Protein AF-A0A2M9A9C5-F1 (afdb_monomer_lite)

Radius of gyration: 22.67 Å; chains: 1; bounding box: 75×37×54 Å

Foldseek 3Di:
DVVVVVVVVVVVVVVVVVVVVVVVCCVVVVPPDDQDPPNPPPPPPPPDDDDDPQDALVPQALPDDDDQVRLLVVLVVQAAEDPQEDQPADSVLSSLVVSLSVLCCSLPNVNHGWYWDYFQDPDPPDDPPDLSVVRFKIWTDDQPPDPVSVVVSQVSSVVRPDPQWDWDFPPPNDRSTTIMIGGHD

Secondary structure (DSSP, 8-state):
-HHHHHHHHHHHHHHHHHHHHHHHHHHHHS------TT---------------PPPGGG--S-----HHHHHHHHHHH-EE-TT-B----HHHHHHHHHHHHHHHHHH-TT--PEEEESB--TTSS-TT-GGGGT-EEEEE-TTS-HHHHHHHHHHHHHHS-TTEEEEEESTTSTT-EEEEEE--

InterPro domains:
  IPR009045 Peptidase M74/Hedgehog-like, zinc-binding domain superfamily [SSF55166] (86-184)

Organism: NCBI:txid1896222

Structure (mmCIF, N/CA/C/O backbone):
data_AF-A0A2M9A9C5-F1
#
_entry.id   AF-A0A2M9A9C5-F1
#
loop_
_atom_site.group_PDB
_atom_site.id
_atom_site.type_symbol
_atom_site.label_atom_id
_atom_site.label_alt_id
_atom_site.label_comp_id
_atom_site.label_asym_id
_atom_site.label_entity_id
_atom_site.label_seq_id
_atom_site.pdbx_PDB_ins_code
_atom_site.Cartn_x
_atom_site.Cartn_y
_atom_site.Cartn_z
_atom_site.occupancy
_atom_site.B_iso_or_equiv
_atom_site.auth_seq_id
_atom_site.auth_comp_id
_atom_site.auth_asym_id
_atom_site.auth_atom_id
_atom_site.pdbx_PDB_model_num
ATOM 1 N N . MET A 1 1 ? 55.881 -22.335 -30.062 1.00 58.12 1 MET A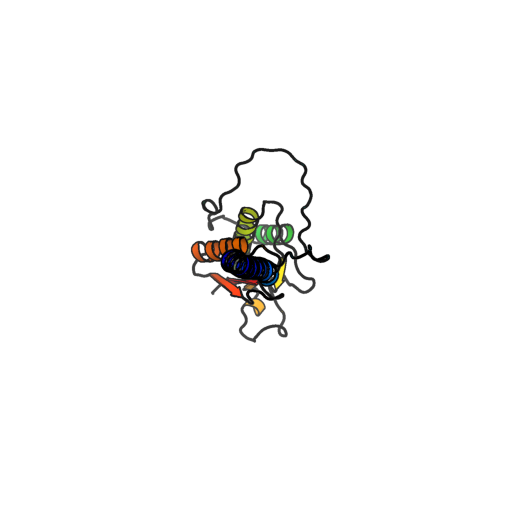 N 1
ATOM 2 C CA . MET A 1 1 ? 55.310 -21.389 -29.071 1.00 58.12 1 MET A CA 1
ATOM 3 C C . MET A 1 1 ? 54.094 -20.592 -29.576 1.00 58.12 1 MET A C 1
ATOM 5 O O . MET A 1 1 ? 53.364 -20.077 -28.743 1.00 58.12 1 MET A O 1
ATOM 9 N N . GLY A 1 2 ? 53.804 -20.520 -30.888 1.00 61.53 2 GLY A N 1
ATOM 10 C CA . GLY A 1 2 ? 52.675 -19.727 -31.419 1.00 61.53 2 GLY A CA 1
ATOM 11 C C . GLY A 1 2 ? 51.260 -20.229 -31.075 1.00 61.53 2 GLY A C 1
ATOM 12 O O . GLY A 1 2 ? 50.384 -19.412 -30.801 1.00 61.53 2 GLY A O 1
ATOM 13 N N . CYS A 1 3 ? 51.026 -21.549 -31.008 1.00 62.84 3 CYS A N 1
ATOM 14 C CA . CYS A 1 3 ? 49.694 -22.089 -30.678 1.00 62.84 3 CYS A CA 1
ATOM 15 C C . CYS A 1 3 ? 49.243 -21.768 -29.247 1.00 62.84 3 CYS A C 1
ATOM 17 O O . CYS A 1 3 ? 48.074 -21.464 -29.037 1.00 62.84 3 CYS A O 1
ATOM 19 N N . LEU A 1 4 ? 50.162 -21.780 -28.275 1.00 71.62 4 LEU A N 1
ATOM 20 C CA . LEU A 1 4 ? 49.831 -21.497 -26.874 1.00 71.62 4 LEU A CA 1
ATOM 21 C C . LEU A 1 4 ? 49.388 -20.035 -26.691 1.00 71.62 4 LEU A C 1
ATOM 23 O O . LEU A 1 4 ? 48.427 -19.754 -25.981 1.00 71.62 4 LEU A O 1
ATOM 27 N N . VAL A 1 5 ? 50.050 -19.112 -27.398 1.00 74.38 5 VAL A N 1
ATOM 28 C CA . VAL A 1 5 ? 49.739 -17.675 -27.367 1.00 74.38 5 VAL A CA 1
ATOM 29 C C . VAL A 1 5 ? 48.382 -17.388 -28.013 1.00 74.38 5 VAL A C 1
ATOM 31 O O . VAL A 1 5 ? 47.611 -16.587 -27.487 1.00 74.38 5 VAL A O 1
ATOM 34 N N . ASN A 1 6 ? 48.048 -18.064 -29.117 1.00 77.06 6 ASN A N 1
ATOM 35 C CA . ASN A 1 6 ? 46.727 -17.926 -29.736 1.00 77.06 6 ASN A CA 1
ATOM 36 C C . ASN A 1 6 ? 45.614 -18.514 -28.866 1.00 77.06 6 ASN A C 1
ATOM 38 O O . ASN A 1 6 ? 44.551 -17.908 -28.750 1.00 77.06 6 ASN A O 1
ATOM 42 N N . MET A 1 7 ? 45.864 -19.643 -28.204 1.00 80.44 7 MET A N 1
ATOM 43 C CA . MET A 1 7 ? 44.886 -20.246 -27.302 1.00 80.44 7 MET A CA 1
ATOM 44 C C . MET A 1 7 ? 44.604 -19.341 -26.092 1.00 80.44 7 MET A C 1
ATOM 46 O O . MET A 1 7 ? 43.449 -19.157 -25.715 1.00 80.44 7 MET A O 1
ATOM 50 N N . PHE A 1 8 ? 45.635 -18.689 -25.543 1.00 84.88 8 PHE A N 1
ATOM 51 C CA . PHE A 1 8 ? 45.482 -17.742 -24.434 1.00 84.88 8 PHE A CA 1
ATOM 52 C C . PHE A 1 8 ? 44.641 -16.515 -24.821 1.00 84.88 8 PHE A C 1
ATOM 54 O O . PHE A 1 8 ? 43.789 -16.077 -24.050 1.00 84.88 8 PHE A O 1
ATOM 61 N N . LYS A 1 9 ? 44.821 -15.993 -26.042 1.00 82.75 9 LYS A N 1
ATOM 62 C CA . LYS A 1 9 ? 44.015 -14.876 -26.567 1.00 82.75 9 LYS A CA 1
ATOM 63 C C . LYS A 1 9 ? 42.536 -15.238 -26.707 1.00 82.75 9 LYS A C 1
ATOM 65 O O . LYS A 1 9 ? 41.683 -14.418 -26.382 1.00 82.75 9 LYS A O 1
ATOM 70 N N . ILE A 1 10 ? 42.234 -16.460 -27.151 1.00 86.12 10 ILE A N 1
ATOM 71 C CA . ILE A 1 10 ? 40.853 -16.942 -27.298 1.00 86.12 10 ILE A CA 1
ATOM 72 C C . ILE A 1 10 ? 40.179 -17.064 -25.926 1.00 86.12 10 ILE A C 1
ATOM 74 O O . ILE A 1 10 ? 39.074 -16.558 -25.738 1.00 86.12 10 ILE A O 1
ATOM 78 N N . VAL A 1 11 ? 40.859 -17.671 -24.9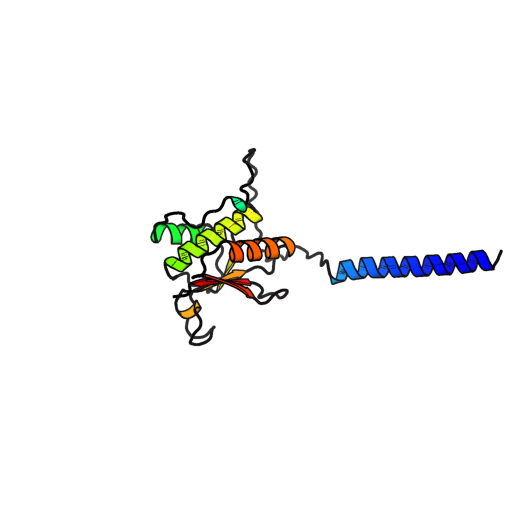48 1.00 87.69 11 VAL A N 1
ATOM 79 C CA . VAL A 1 11 ? 40.325 -17.832 -23.584 1.00 87.69 11 VAL A CA 1
ATOM 80 C C . VAL A 1 11 ? 40.097 -16.474 -22.914 1.00 87.69 11 VAL A C 1
ATOM 82 O O . VAL A 1 11 ? 39.041 -16.253 -22.322 1.00 87.69 11 VAL A O 1
ATOM 85 N N . LEU A 1 12 ? 41.038 -15.536 -23.063 1.00 89.00 12 LEU A N 1
ATOM 86 C CA . LEU A 1 12 ? 40.893 -14.179 -22.535 1.00 89.00 12 LEU A CA 1
ATOM 87 C C . LEU A 1 12 ? 39.708 -13.439 -23.178 1.00 89.00 12 LEU A C 1
ATOM 89 O O . LEU A 1 12 ? 38.955 -12.767 -22.478 1.00 89.00 12 LEU A O 1
ATOM 93 N N . GLY A 1 13 ? 39.502 -13.602 -24.489 1.00 90.38 13 GLY A N 1
ATOM 94 C CA . GLY A 1 13 ? 38.361 -13.019 -25.198 1.00 90.38 13 GLY A CA 1
ATOM 95 C C . GLY A 1 13 ? 37.015 -13.532 -24.682 1.00 90.38 13 GLY A C 1
ATOM 96 O O . GLY A 1 13 ? 36.122 -12.735 -24.401 1.00 90.38 13 GLY A O 1
ATOM 97 N N . ILE A 1 14 ? 36.883 -14.847 -24.480 1.00 91.31 14 ILE A N 1
ATOM 98 C CA . ILE A 1 14 ? 35.662 -15.454 -23.921 1.00 91.31 14 ILE A CA 1
ATOM 99 C C . ILE A 1 14 ? 35.408 -14.951 -22.494 1.00 91.31 14 ILE A C 1
ATOM 101 O O . ILE A 1 14 ? 34.275 -14.623 -22.145 1.00 91.31 14 ILE A O 1
ATOM 105 N N . PHE A 1 15 ? 36.457 -14.839 -21.677 1.00 93.12 15 PHE A N 1
ATOM 106 C CA . PHE A 1 15 ? 36.341 -14.341 -20.308 1.00 93.12 15 PHE A CA 1
ATOM 107 C C . PHE A 1 15 ? 35.860 -12.882 -20.253 1.00 93.12 15 PHE A C 1
ATOM 109 O O . PHE A 1 15 ? 34.973 -12.554 -19.466 1.00 93.12 15 PHE A O 1
ATOM 116 N N . LEU A 1 16 ? 36.371 -12.016 -21.134 1.00 90.69 16 LEU A N 1
ATOM 117 C CA . LEU A 1 16 ? 35.913 -10.626 -21.239 1.00 90.69 16 LEU A CA 1
ATOM 118 C C . LEU A 1 16 ? 34.450 -10.526 -21.689 1.00 90.69 16 LEU A C 1
ATOM 120 O O . LEU A 1 16 ? 33.707 -9.702 -21.157 1.00 90.69 16 LEU A O 1
ATOM 124 N N . ILE A 1 17 ? 34.014 -11.388 -22.614 1.00 90.12 17 ILE A N 1
ATOM 125 C CA . ILE A 1 17 ? 32.607 -11.464 -23.034 1.00 90.12 17 ILE A CA 1
ATOM 126 C C . ILE A 1 17 ? 31.717 -11.891 -21.860 1.00 90.12 17 ILE A C 1
ATOM 128 O O . ILE A 1 17 ? 30.668 -11.290 -21.645 1.00 90.12 17 ILE A O 1
ATOM 132 N N . LEU A 1 18 ? 32.138 -12.875 -21.058 1.00 90.12 18 LEU A N 1
ATOM 133 C CA . LEU A 1 18 ? 31.390 -13.293 -19.868 1.00 90.12 18 LEU A CA 1
ATOM 134 C C . LEU A 1 18 ? 31.286 -12.171 -18.828 1.00 90.12 18 LEU A C 1
ATOM 136 O O . LEU A 1 18 ? 30.202 -11.952 -18.292 1.00 90.12 18 LEU A O 1
ATOM 140 N N . ILE A 1 19 ? 32.362 -11.415 -18.581 1.00 88.19 19 ILE A N 1
ATOM 141 C CA . ILE A 1 19 ? 32.315 -10.240 -17.694 1.00 88.19 19 ILE A CA 1
ATOM 142 C C . ILE A 1 19 ? 31.337 -9.198 -18.240 1.00 88.19 19 ILE A C 1
ATOM 144 O O . ILE A 1 19 ? 30.494 -8.712 -17.492 1.00 88.19 19 ILE A O 1
ATOM 148 N N . MET A 1 20 ? 31.408 -8.880 -19.535 1.00 86.44 20 MET A N 1
ATOM 149 C CA . MET A 1 20 ? 30.490 -7.936 -20.182 1.00 86.44 20 MET A CA 1
ATOM 150 C C . MET A 1 20 ? 29.032 -8.393 -20.084 1.00 86.44 20 MET A C 1
ATOM 152 O O . MET A 1 20 ? 28.156 -7.568 -19.846 1.00 86.44 20 MET A O 1
ATOM 156 N N . LEU A 1 21 ? 28.761 -9.696 -20.196 1.00 86.31 21 LEU A N 1
ATOM 157 C CA . LEU A 1 21 ? 27.421 -10.254 -20.008 1.00 86.31 21 LEU A CA 1
ATOM 158 C C . LEU A 1 21 ? 26.955 -10.166 -18.554 1.00 86.31 21 LEU A C 1
ATOM 160 O O . LEU A 1 21 ? 25.804 -9.817 -18.325 1.00 86.31 21 LEU A O 1
ATOM 164 N N . VAL A 1 22 ? 27.818 -10.432 -17.570 1.00 84.38 22 VAL A N 1
ATOM 165 C CA . VAL A 1 22 ? 27.466 -10.314 -16.143 1.00 84.38 22 VAL A CA 1
ATOM 166 C C . VAL A 1 22 ? 27.236 -8.854 -15.752 1.00 84.38 22 VAL A C 1
ATOM 168 O O . VAL A 1 22 ? 26.248 -8.549 -15.087 1.00 84.38 22 VAL A O 1
ATOM 171 N N . VAL A 1 23 ? 28.111 -7.944 -16.187 1.00 80.62 23 VAL A N 1
ATOM 172 C CA . VAL A 1 23 ? 27.977 -6.500 -15.946 1.00 80.62 23 VAL A CA 1
ATOM 173 C C . VAL A 1 23 ? 26.762 -5.949 -16.685 1.00 80.62 23 VAL A C 1
ATOM 175 O O . VAL A 1 23 ? 25.971 -5.236 -16.085 1.00 80.62 23 VAL A O 1
ATOM 178 N N . GLY A 1 24 ? 26.557 -6.320 -17.949 1.00 74.06 24 GLY A N 1
ATOM 179 C CA . GLY A 1 24 ? 25.375 -5.943 -18.722 1.00 74.06 24 GLY A CA 1
ATOM 180 C C . GLY A 1 24 ? 24.086 -6.483 -18.105 1.00 74.06 24 GLY A C 1
ATOM 181 O O . GLY A 1 24 ? 23.122 -5.741 -17.963 1.00 74.06 24 GLY A O 1
ATOM 182 N N . TYR A 1 25 ? 24.083 -7.738 -17.646 1.00 77.31 25 TYR A N 1
ATOM 183 C CA . TYR A 1 25 ? 22.965 -8.321 -16.906 1.00 77.31 25 TYR A CA 1
ATOM 184 C C . TYR A 1 25 ? 22.694 -7.542 -15.617 1.00 77.31 25 TYR A C 1
ATOM 186 O O . TYR A 1 25 ? 21.549 -7.210 -15.334 1.00 77.31 25 TYR A O 1
ATOM 194 N N . LYS A 1 26 ? 23.733 -7.183 -14.857 1.00 67.94 26 LYS A N 1
ATOM 195 C CA . LYS A 1 26 ? 23.580 -6.323 -13.682 1.00 67.94 26 LYS A CA 1
ATOM 196 C C . LYS A 1 26 ? 23.045 -4.939 -14.053 1.00 67.94 26 LYS A C 1
ATOM 198 O O . LYS A 1 26 ? 22.095 -4.503 -13.441 1.00 67.94 26 LYS A O 1
ATOM 203 N N . LEU A 1 27 ? 23.535 -4.277 -15.092 1.00 67.12 27 LEU A N 1
ATOM 204 C CA . LEU A 1 27 ? 23.033 -2.949 -15.469 1.00 67.12 27 LEU A CA 1
ATOM 205 C C . LEU A 1 27 ? 21.594 -2.968 -16.017 1.00 67.12 27 LEU A C 1
ATOM 207 O O . LEU A 1 27 ? 20.859 -2.004 -15.825 1.00 67.12 27 LEU A O 1
ATOM 211 N N . VAL A 1 28 ? 21.185 -4.049 -16.688 1.00 65.62 28 VAL A N 1
ATOM 212 C CA . VAL A 1 28 ? 19.834 -4.194 -17.260 1.00 65.62 28 VAL A CA 1
ATOM 213 C C . VAL A 1 28 ? 18.819 -4.690 -16.224 1.00 65.62 28 VAL A C 1
ATOM 215 O O . VAL A 1 28 ? 17.670 -4.255 -16.245 1.00 65.62 28 VAL A O 1
ATOM 218 N N . PHE A 1 29 ? 19.217 -5.589 -15.318 1.00 59.44 29 PHE A N 1
ATOM 219 C CA . PHE A 1 29 ? 18.309 -6.255 -14.370 1.00 59.44 29 PHE A CA 1
ATOM 220 C C . PHE A 1 29 ? 18.504 -5.847 -12.902 1.00 59.44 29 PHE A C 1
ATOM 222 O O . PHE A 1 29 ? 17.676 -6.197 -12.063 1.00 59.44 29 PHE A O 1
ATOM 229 N N . ASP A 1 30 ? 19.563 -5.108 -12.584 1.00 50.88 30 ASP A N 1
ATOM 230 C CA . ASP A 1 30 ? 19.849 -4.511 -11.275 1.00 50.88 30 ASP A CA 1
ATOM 231 C C . ASP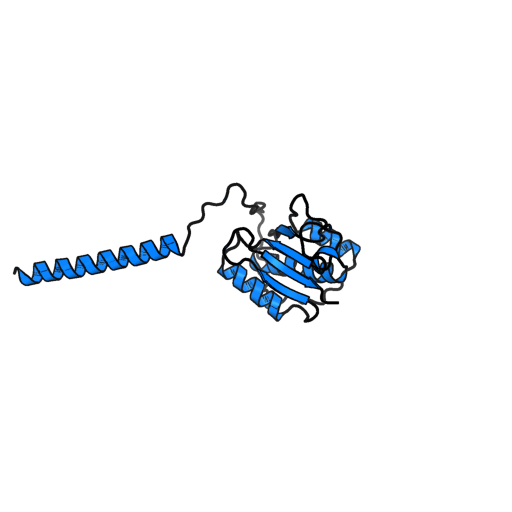 A 1 30 ? 20.017 -2.994 -11.479 1.00 50.88 30 ASP A C 1
ATOM 233 O O . ASP A 1 30 ? 21.140 -2.478 -11.493 1.00 50.88 30 ASP A O 1
ATOM 237 N N . PRO A 1 31 ? 18.920 -2.255 -11.749 1.00 50.03 31 PRO A N 1
ATOM 238 C CA . PRO A 1 31 ? 19.013 -0.816 -11.872 1.00 50.03 31 PRO A CA 1
ATOM 239 C C . PRO A 1 31 ? 19.444 -0.285 -10.508 1.00 50.03 31 PRO A C 1
ATOM 241 O O . PRO A 1 31 ? 18.640 -0.221 -9.578 1.00 50.03 31 PRO A O 1
ATOM 244 N N . TYR A 1 32 ? 20.712 0.113 -10.390 1.00 43.78 32 TYR A N 1
ATOM 245 C CA . TYR A 1 32 ? 21.120 1.063 -9.369 1.00 43.78 32 TYR A CA 1
ATOM 246 C C . TYR A 1 32 ? 20.275 2.313 -9.606 1.00 43.78 32 TYR A C 1
ATOM 248 O O . TYR A 1 32 ? 20.551 3.121 -10.493 1.00 43.78 32 TYR A O 1
ATOM 256 N N . ARG A 1 33 ? 19.151 2.385 -8.896 1.00 44.94 33 ARG A N 1
ATOM 257 C CA . ARG A 1 33 ? 18.192 3.468 -8.993 1.00 44.94 33 ARG A CA 1
ATOM 258 C C . ARG A 1 33 ? 18.716 4.540 -8.046 1.00 44.94 33 ARG A C 1
ATOM 260 O O . ARG A 1 33 ? 18.639 4.317 -6.839 1.00 44.94 33 ARG A O 1
ATOM 267 N N . PRO A 1 34 ? 19.283 5.655 -8.543 1.00 41.59 34 PRO A N 1
ATOM 268 C CA . PRO A 1 34 ? 19.539 6.785 -7.668 1.00 41.59 34 PRO A CA 1
ATOM 269 C C . PRO A 1 34 ? 18.214 7.133 -6.994 1.00 41.59 34 PRO A C 1
ATOM 271 O O . PRO A 1 34 ? 17.166 7.118 -7.651 1.00 41.59 34 PRO A O 1
ATOM 274 N N . GLU A 1 35 ? 18.259 7.360 -5.684 1.00 42.78 35 GLU A N 1
ATOM 275 C CA . GLU A 1 35 ? 17.104 7.790 -4.908 1.00 42.78 35 GLU A CA 1
ATOM 276 C C . GLU A 1 35 ? 16.444 8.946 -5.659 1.00 42.78 35 GLU A C 1
ATOM 278 O O . GLU A 1 35 ? 17.042 9.994 -5.908 1.00 42.78 35 GLU A O 1
ATOM 283 N N . SER A 1 36 ? 15.232 8.687 -6.149 1.00 38.69 36 SER A N 1
ATOM 284 C CA . SER A 1 36 ? 14.431 9.692 -6.830 1.00 38.69 36 SER A CA 1
ATOM 285 C C . SER A 1 36 ? 14.333 10.907 -5.900 1.00 38.69 36 SER A C 1
ATOM 287 O O . SER A 1 36 ? 14.004 10.724 -4.727 1.00 38.69 36 SER A O 1
ATOM 289 N N . PRO A 1 37 ? 14.539 12.146 -6.382 1.00 38.06 37 PRO A N 1
ATOM 290 C CA . PRO A 1 37 ? 14.327 13.351 -5.573 1.00 38.06 37 PRO A CA 1
ATOM 291 C C . PRO A 1 37 ? 12.897 13.463 -5.018 1.00 38.06 37 PRO A C 1
ATOM 293 O O . PRO A 1 37 ? 12.637 14.254 -4.118 1.00 38.06 37 PRO A O 1
ATOM 296 N N . ASN A 1 38 ? 11.977 12.647 -5.544 1.00 40.72 38 ASN A N 1
ATOM 297 C CA . ASN A 1 38 ? 10.578 12.558 -5.143 1.00 40.72 38 ASN A CA 1
ATOM 298 C C . ASN A 1 38 ? 10.286 11.272 -4.355 1.00 40.72 38 ASN A C 1
ATOM 300 O O . ASN A 1 38 ? 9.129 10.876 -4.227 1.00 40.72 38 ASN A O 1
ATOM 304 N N . SER A 1 39 ? 11.318 10.5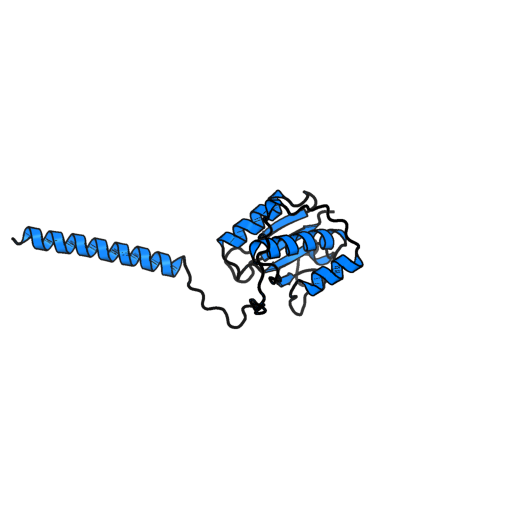60 -3.902 1.00 43.16 39 SER A N 1
ATOM 305 C CA . SER A 1 39 ? 11.139 9.360 -3.103 1.00 43.16 39 SER A CA 1
ATOM 306 C C . SER A 1 39 ? 10.559 9.784 -1.748 1.00 43.16 39 SER A C 1
ATOM 308 O O . SER A 1 39 ? 11.182 10.514 -0.982 1.00 43.16 39 SER A O 1
ATOM 310 N N . CYS A 1 40 ? 9.327 9.363 -1.448 1.00 44.25 40 CYS A N 1
ATOM 311 C CA . CYS A 1 40 ? 8.668 9.612 -0.156 1.00 44.25 40 CYS A CA 1
ATOM 312 C C . CYS A 1 40 ? 9.305 8.816 1.000 1.00 44.25 40 CYS A C 1
ATOM 314 O O . CYS A 1 40 ? 8.731 8.706 2.080 1.00 44.25 40 CYS A O 1
ATOM 316 N N . TRP A 1 41 ? 10.500 8.272 0.779 1.00 43.69 41 TRP A N 1
ATOM 317 C CA . TRP A 1 41 ? 11.336 7.601 1.757 1.00 43.69 41 TRP A CA 1
ATOM 318 C C . TRP A 1 41 ? 12.085 8.634 2.591 1.00 43.69 41 TRP A C 1
ATOM 320 O O . TRP A 1 41 ? 13.310 8.679 2.628 1.00 43.69 41 TRP A O 1
ATOM 330 N N . SER A 1 42 ? 11.338 9.496 3.276 1.00 40.44 42 SER A N 1
ATOM 331 C CA . SER A 1 42 ? 11.923 10.222 4.390 1.00 40.44 42 SER A CA 1
ATOM 332 C C . SER A 1 42 ? 11.987 9.246 5.557 1.00 40.44 42 SER A C 1
ATOM 334 O O . SER A 1 42 ? 11.005 9.037 6.268 1.00 40.44 42 SER A O 1
ATOM 336 N N . HIS A 1 43 ? 13.148 8.616 5.740 1.00 39.91 43 HIS A N 1
ATOM 337 C CA . HIS A 1 43 ? 13.510 8.115 7.055 1.00 39.91 43 HIS A CA 1
ATOM 338 C C . HIS A 1 43 ? 13.461 9.321 7.991 1.00 39.91 43 HIS A C 1
ATOM 340 O O . HIS A 1 43 ? 14.282 10.233 7.894 1.00 39.91 43 HIS A O 1
ATOM 346 N N . LYS A 1 44 ? 12.472 9.362 8.883 1.00 37.59 44 LYS A N 1
ATOM 347 C CA . LYS A 1 44 ? 12.577 10.217 10.056 1.00 37.59 44 LYS A CA 1
ATOM 348 C C . LYS A 1 44 ? 13.757 9.637 10.828 1.00 37.59 44 LYS A C 1
ATOM 350 O O . LYS A 1 44 ? 13.652 8.516 11.312 1.00 37.59 44 LYS A O 1
ATOM 355 N N . SER A 1 45 ? 14.901 10.319 10.823 1.00 37.22 45 SER A N 1
ATOM 356 C CA . SER A 1 45 ? 16.114 9.857 11.500 1.00 37.22 45 SER A CA 1
ATOM 357 C C . SER A 1 45 ? 15.846 9.781 13.001 1.00 37.22 45 SER A C 1
ATOM 359 O O . SER A 1 45 ? 16.069 10.741 13.734 1.00 37.22 45 SER A O 1
ATOM 361 N N . ALA A 1 46 ? 15.299 8.657 13.455 1.00 39.78 46 ALA A N 1
ATOM 362 C CA . ALA A 1 46 ? 15.188 8.320 14.856 1.00 39.78 46 ALA A CA 1
ATOM 363 C C . ALA A 1 46 ? 16.554 7.792 15.293 1.00 39.78 46 ALA A C 1
ATOM 365 O O . ALA A 1 46 ? 16.825 6.595 15.326 1.00 39.78 46 ALA A O 1
ATOM 366 N N . GLU A 1 47 ? 17.447 8.725 15.593 1.00 44.00 47 GLU A N 1
ATOM 367 C CA . GLU A 1 47 ? 18.545 8.458 16.503 1.00 44.00 47 GLU A CA 1
ATOM 368 C C . GLU A 1 47 ? 17.913 8.206 17.880 1.00 44.00 47 GLU A C 1
ATOM 370 O O . GLU A 1 47 ? 17.638 9.145 18.619 1.00 44.00 47 GLU A O 1
ATOM 375 N N . LEU A 1 48 ? 17.568 6.950 18.188 1.00 37.81 48 LEU A N 1
ATOM 376 C CA . LEU A 1 48 ? 17.322 6.511 19.560 1.00 37.81 48 LEU A CA 1
ATOM 377 C C . LEU A 1 48 ? 17.470 4.988 19.702 1.00 37.81 48 LEU A C 1
ATOM 379 O O . LEU A 1 48 ? 16.658 4.190 19.244 1.00 37.81 48 LEU A O 1
ATOM 383 N N . ASP A 1 49 ? 18.563 4.641 20.364 1.00 44.94 49 ASP A N 1
ATOM 384 C CA . ASP A 1 49 ? 18.809 3.476 21.206 1.00 44.94 49 ASP A CA 1
ATOM 385 C C . ASP A 1 49 ? 17.565 2.627 21.569 1.00 44.94 49 ASP A C 1
ATOM 387 O O . ASP A 1 49 ? 16.657 3.093 22.256 1.00 44.94 49 ASP A O 1
ATOM 391 N N . SER A 1 50 ? 17.524 1.356 21.153 1.00 37.59 50 SER A N 1
ATOM 392 C CA . SER A 1 50 ? 17.219 0.229 22.053 1.00 37.59 50 SER A CA 1
ATOM 393 C C . SER A 1 50 ? 17.089 -1.102 21.309 1.00 37.59 50 SER A C 1
ATOM 395 O O . SER A 1 50 ? 16.432 -1.245 20.281 1.00 37.59 50 SER A O 1
ATOM 397 N N . LYS A 1 51 ? 17.690 -2.130 21.908 1.00 41.03 51 LYS A N 1
ATOM 398 C CA . LYS A 1 51 ? 17.370 -3.537 21.667 1.00 41.03 51 LYS A CA 1
ATOM 399 C C . LYS A 1 51 ? 15.880 -3.776 21.941 1.00 41.03 51 LYS A C 1
ATOM 401 O O . LYS A 1 51 ? 15.495 -3.971 23.092 1.00 41.03 51 LYS A O 1
ATOM 406 N N . GLN A 1 52 ? 15.054 -3.822 20.906 1.00 39.66 52 GLN A N 1
ATOM 407 C CA . GLN A 1 52 ? 13.739 -4.453 20.967 1.00 39.66 52 GLN A CA 1
ATOM 408 C C . GLN A 1 52 ? 13.641 -5.466 19.833 1.00 39.66 52 GLN A C 1
ATOM 410 O O . GLN A 1 52 ? 14.024 -5.179 18.703 1.00 39.66 52 GLN A O 1
ATOM 415 N N . ASN A 1 53 ? 13.201 -6.678 20.182 1.00 44.34 53 ASN A N 1
ATOM 416 C CA . ASN A 1 53 ? 12.993 -7.786 19.257 1.00 44.34 53 ASN A CA 1
ATOM 417 C C . ASN A 1 53 ? 12.269 -7.285 18.005 1.00 44.34 53 ASN A C 1
ATOM 419 O O . ASN A 1 53 ? 11.155 -6.771 18.120 1.00 44.34 53 ASN A O 1
ATOM 423 N N . GLU A 1 54 ? 12.897 -7.433 16.836 1.00 39.72 54 GLU A N 1
ATOM 424 C CA . GLU A 1 54 ? 12.242 -7.123 15.570 1.00 39.72 54 GLU A CA 1
ATOM 425 C C . GLU A 1 54 ? 10.906 -7.879 15.520 1.00 39.72 54 GLU A C 1
ATOM 427 O O . GLU A 1 54 ? 10.895 -9.106 15.692 1.00 39.72 54 GLU A O 1
ATOM 432 N N . PRO A 1 55 ? 9.767 -7.191 15.336 1.00 45.53 55 PRO A N 1
ATOM 433 C CA . PRO A 1 55 ? 8.503 -7.881 15.168 1.00 45.53 55 PRO A CA 1
ATOM 434 C C . PRO A 1 55 ? 8.634 -8.786 13.940 1.00 45.53 55 PRO A C 1
ATOM 436 O O . PRO A 1 55 ? 8.962 -8.328 12.848 1.00 45.53 55 PRO A O 1
ATOM 439 N N . SER A 1 56 ? 8.424 -10.091 14.114 1.00 55.56 56 SER A N 1
ATOM 440 C CA . SER A 1 56 ? 8.343 -11.011 12.987 1.00 55.56 56 SER A CA 1
ATOM 441 C C . SER A 1 56 ? 6.930 -10.978 12.414 1.00 55.56 56 SER A C 1
ATOM 443 O O . SER A 1 56 ? 5.933 -10.902 13.136 1.00 55.56 56 SER A O 1
ATOM 445 N N . ILE A 1 57 ? 6.850 -11.043 11.087 1.00 57.34 57 ILE A N 1
ATOM 446 C CA . ILE A 1 57 ? 5.599 -11.108 10.318 1.00 57.34 57 ILE A CA 1
ATOM 447 C C . ILE A 1 57 ? 4.689 -12.247 10.813 1.00 57.34 57 ILE A C 1
ATOM 449 O O . ILE A 1 57 ? 3.469 -12.123 10.786 1.00 57.34 57 ILE A O 1
ATOM 453 N N . ASP A 1 58 ? 5.291 -13.313 11.337 1.00 54.91 58 ASP A N 1
ATOM 454 C CA . ASP A 1 58 ? 4.608 -14.515 11.817 1.00 54.91 58 ASP A CA 1
ATOM 455 C C . ASP A 1 58 ? 3.731 -14.274 13.064 1.00 54.91 58 ASP A C 1
ATOM 457 O O . ASP A 1 58 ? 2.910 -15.122 13.400 1.00 54.91 58 ASP A O 1
ATOM 461 N N . ASN A 1 59 ? 3.865 -13.119 13.729 1.00 56.94 59 ASN A N 1
ATOM 462 C CA . ASN A 1 59 ? 3.142 -12.788 14.963 1.00 56.94 59 ASN A CA 1
ATOM 463 C C . ASN A 1 59 ? 2.000 -11.768 14.777 1.00 56.94 59 ASN A C 1
ATOM 465 O O . ASN A 1 59 ? 1.381 -11.362 15.763 1.00 56.94 59 ASN A O 1
ATOM 469 N N . ILE A 1 60 ? 1.710 -11.315 13.550 1.00 62.84 60 ILE A N 1
ATOM 470 C CA . ILE A 1 60 ? 0.623 -10.351 13.307 1.00 62.84 60 ILE A CA 1
ATOM 471 C C . ILE A 1 60 ? -0.694 -11.112 13.114 1.00 62.84 60 ILE A C 1
ATOM 473 O O . ILE A 1 60 ? -0.922 -11.710 12.065 1.00 62.84 60 ILE A O 1
ATOM 477 N N . SER A 1 61 ? -1.578 -11.063 14.114 1.00 68.12 61 SER A N 1
ATOM 478 C CA . SER A 1 61 ? -2.957 -11.553 13.981 1.00 68.12 61 SER A CA 1
ATOM 479 C C . SER A 1 61 ? -3.867 -10.488 13.363 1.00 68.12 61 SER A C 1
ATOM 481 O O . SER A 1 61 ? -3.717 -9.295 13.641 1.00 68.12 61 SER A O 1
ATOM 483 N N . TYR A 1 62 ? -4.822 -10.928 12.542 1.00 58.41 62 TYR A N 1
ATOM 484 C CA . TYR A 1 62 ? -5.870 -10.075 11.980 1.00 58.41 62 TYR A CA 1
ATOM 485 C C . TYR A 1 62 ? -6.910 -9.652 13.039 1.00 58.41 62 TYR A C 1
ATOM 487 O O . TYR A 1 62 ? -7.443 -8.547 12.961 1.00 58.41 62 TYR A O 1
ATOM 495 N N . ASP A 1 63 ? -7.141 -10.469 14.074 1.00 56.53 63 ASP A N 1
ATOM 496 C CA . ASP A 1 63 ? -8.246 -10.331 15.043 1.00 56.53 63 ASP A CA 1
ATOM 497 C C . ASP A 1 63 ? -8.057 -9.223 16.101 1.00 56.53 63 ASP A C 1
ATOM 499 O O . ASP A 1 63 ? -8.471 -9.358 17.253 1.00 56.53 63 ASP A O 1
ATOM 503 N N . VAL A 1 64 ? -7.420 -8.105 15.756 1.00 52.53 64 VAL A N 1
ATOM 504 C CA . VAL A 1 64 ? -7.239 -6.986 16.690 1.00 52.53 64 VAL A CA 1
ATOM 505 C C . VAL A 1 64 ? -8.560 -6.205 16.806 1.00 52.53 64 VAL A C 1
ATOM 507 O O . VAL A 1 64 ? -8.971 -5.583 15.824 1.00 52.53 64 VAL A O 1
ATOM 510 N N . PRO A 1 65 ? -9.239 -6.181 17.974 1.00 47.66 65 PRO A N 1
ATOM 511 C CA . PRO A 1 65 ? -10.461 -5.400 18.138 1.00 47.66 65 PRO A CA 1
ATOM 512 C C . PRO A 1 65 ? -10.143 -3.905 18.019 1.00 47.66 65 PRO A C 1
ATOM 514 O O . PRO A 1 65 ? -9.276 -3.390 18.725 1.00 47.66 65 PRO A O 1
ATOM 517 N N . MET A 1 66 ? -10.841 -3.203 17.124 1.00 53.44 66 MET A N 1
ATOM 518 C CA . MET A 1 66 ? -10.570 -1.796 16.817 1.00 53.44 66 MET A CA 1
ATOM 519 C C . MET A 1 66 ? -11.869 -1.008 16.599 1.00 53.44 66 MET A C 1
ATOM 521 O O . MET A 1 66 ? -12.788 -1.478 15.929 1.00 53.44 66 MET A O 1
ATOM 525 N N . GLN A 1 67 ? -11.961 0.178 17.214 1.00 55.34 67 GLN A N 1
ATOM 526 C CA . GLN A 1 67 ? -13.106 1.088 17.084 1.00 55.34 67 GLN A CA 1
ATOM 527 C C . GLN A 1 67 ? -13.003 1.900 15.789 1.00 55.34 67 GLN A C 1
ATOM 529 O O . GLN A 1 67 ? -11.917 2.351 15.425 1.00 55.34 67 GLN A O 1
ATOM 534 N N . THR A 1 68 ? -14.131 2.145 15.122 1.00 57.75 68 THR A N 1
ATOM 535 C CA . THR A 1 68 ? -14.188 2.725 13.769 1.00 57.75 68 THR A CA 1
ATOM 536 C C . THR A 1 68 ? -13.528 4.109 13.663 1.00 57.75 68 THR A C 1
ATOM 538 O O . THR A 1 68 ? -12.779 4.349 12.730 1.00 57.75 68 THR A O 1
ATOM 541 N N . GLY A 1 69 ? -13.671 4.988 14.665 1.00 62.53 69 GLY A N 1
ATOM 542 C CA . GLY A 1 69 ? -12.991 6.298 14.666 1.00 62.53 69 GLY A CA 1
ATOM 543 C C . GLY A 1 69 ? -11.480 6.225 14.931 1.00 62.53 69 GLY A C 1
ATOM 544 O O . GLY A 1 69 ? -10.690 6.862 14.246 1.00 62.53 69 GLY A O 1
ATOM 545 N N . GLN A 1 70 ? -11.057 5.374 15.872 1.00 77.94 70 GLN A N 1
ATOM 546 C CA . GLN A 1 70 ? -9.632 5.182 16.181 1.00 77.94 70 GLN A CA 1
ATOM 547 C C . GLN A 1 70 ? -8.872 4.507 15.029 1.00 77.94 70 GLN A C 1
ATOM 549 O O . GLN A 1 70 ? -7.665 4.691 14.878 1.00 77.94 70 GLN A O 1
ATOM 554 N N . THR A 1 71 ? -9.579 3.709 14.226 1.00 86.25 71 THR A N 1
ATOM 555 C CA . THR A 1 71 ? -9.025 3.021 13.055 1.00 86.25 71 THR A CA 1
ATOM 556 C C . THR A 1 71 ? -8.687 4.030 11.964 1.00 86.25 71 THR A C 1
ATOM 558 O O . THR A 1 71 ? -7.554 4.038 11.479 1.00 86.25 71 THR A O 1
ATOM 561 N N . HIS A 1 72 ? -9.625 4.927 11.653 1.00 88.44 72 HIS A N 1
ATOM 562 C CA . HIS A 1 72 ? -9.415 6.006 10.697 1.00 88.44 72 HIS A CA 1
ATOM 563 C C . HIS A 1 72 ? -8.235 6.909 11.089 1.00 88.44 72 HIS A C 1
ATOM 565 O O . HIS A 1 72 ? -7.305 7.095 10.303 1.00 88.44 72 HIS A O 1
ATOM 571 N N . ASP A 1 73 ? -8.208 7.391 12.336 1.00 89.56 73 ASP A N 1
ATOM 572 C CA . ASP A 1 73 ? -7.131 8.257 12.835 1.00 89.56 73 ASP A CA 1
ATOM 573 C C . ASP A 1 73 ? -5.760 7.572 12.754 1.00 89.56 73 ASP A C 1
ATOM 575 O O . ASP A 1 73 ? -4.764 8.184 12.356 1.00 89.56 73 ASP A O 1
ATOM 579 N N . TYR A 1 74 ? -5.701 6.274 13.074 1.00 91.50 74 TYR A N 1
ATOM 580 C CA . TYR A 1 74 ? -4.477 5.490 12.935 1.00 91.50 74 TYR A CA 1
ATOM 581 C C . TYR A 1 74 ? -4.005 5.426 11.479 1.00 91.50 74 TYR A C 1
ATOM 583 O O . TYR A 1 74 ? -2.814 5.607 11.224 1.00 91.50 74 TYR A O 1
ATOM 591 N N . ILE A 1 75 ? -4.909 5.178 10.526 1.00 93.31 75 ILE A N 1
ATOM 592 C CA . ILE A 1 75 ? -4.573 5.123 9.097 1.00 93.31 75 ILE A CA 1
ATOM 593 C C . ILE A 1 75 ? -3.994 6.463 8.644 1.00 93.31 75 ILE A C 1
ATOM 595 O O . ILE A 1 75 ? -2.915 6.490 8.046 1.00 93.31 75 ILE A O 1
ATOM 599 N N . MET A 1 76 ? -4.666 7.566 8.975 1.00 91.81 76 MET A N 1
ATOM 600 C CA . MET A 1 76 ? -4.232 8.913 8.600 1.00 91.81 76 MET A CA 1
ATOM 601 C C . MET A 1 76 ? -2.868 9.267 9.205 1.00 91.81 76 MET A C 1
ATOM 603 O O . MET A 1 76 ? -2.033 9.859 8.527 1.00 91.81 76 MET A O 1
ATOM 607 N N . ALA A 1 77 ? -2.601 8.847 10.444 1.00 91.69 77 ALA A N 1
ATOM 608 C CA . ALA A 1 77 ? -1.325 9.087 11.117 1.00 91.69 77 ALA A CA 1
ATOM 609 C C . ALA A 1 77 ? -0.163 8.207 10.613 1.00 91.69 77 ALA A C 1
ATOM 611 O O . ALA A 1 77 ? 0.996 8.532 10.867 1.00 91.69 77 ALA A O 1
ATOM 612 N N . ASN A 1 78 ? -0.446 7.086 9.941 1.00 94.06 78 ASN A N 1
ATOM 613 C CA . ASN A 1 78 ? 0.559 6.084 9.558 1.00 94.06 78 ASN A CA 1
ATOM 614 C C . ASN A 1 78 ? 0.680 5.874 8.045 1.00 94.06 78 ASN A C 1
ATOM 616 O O . ASN A 1 78 ? 1.312 4.910 7.612 1.00 94.06 78 ASN A O 1
ATOM 620 N N . THR A 1 79 ? 0.077 6.743 7.238 1.00 93.69 79 THR A N 1
ATOM 621 C CA . THR A 1 79 ? 0.160 6.682 5.777 1.00 93.69 79 THR A CA 1
ATOM 622 C C . THR A 1 79 ? 0.358 8.071 5.186 1.00 93.69 79 THR A C 1
ATOM 624 O O . THR A 1 79 ? -0.013 9.075 5.790 1.00 93.69 79 THR A O 1
ATOM 627 N N . PHE A 1 80 ? 0.931 8.127 3.986 1.00 93.50 80 PHE A N 1
ATOM 628 C CA . PHE A 1 80 ? 0.865 9.317 3.140 1.00 93.50 80 PHE A CA 1
ATOM 629 C C . PHE A 1 80 ? -0.289 9.164 2.151 1.00 93.50 80 PHE A C 1
ATOM 631 O O . PHE A 1 80 ? -0.509 8.070 1.636 1.00 93.50 80 PHE A O 1
ATOM 638 N N . GLN A 1 81 ? -0.998 10.244 1.829 1.00 89.62 81 GLN A N 1
ATOM 639 C CA . GLN A 1 81 ? -2.046 10.232 0.805 1.00 89.62 81 GLN A CA 1
ATOM 640 C C . GLN A 1 81 ? -1.672 11.179 -0.335 1.00 89.62 81 GLN A C 1
ATOM 642 O O . GLN A 1 81 ? -1.203 12.296 -0.108 1.00 89.62 81 GLN A O 1
ATOM 647 N N . LYS A 1 82 ? -1.887 10.755 -1.586 1.00 86.06 82 LYS A N 1
ATOM 648 C CA . LYS A 1 82 ? -1.816 11.688 -2.720 1.00 86.06 82 LYS A CA 1
ATOM 649 C C . LYS A 1 82 ? -2.931 12.736 -2.613 1.00 86.06 82 LYS A C 1
ATOM 651 O O . LYS A 1 82 ? -4.013 12.448 -2.119 1.00 86.06 82 LYS A O 1
ATOM 656 N N . GLN A 1 83 ? -2.689 13.928 -3.163 1.00 73.75 83 GLN A N 1
ATOM 657 C CA . GLN A 1 83 ? -3.548 15.119 -3.029 1.00 73.75 83 GLN A CA 1
ATOM 658 C C . GLN A 1 83 ? -5.040 14.916 -3.379 1.00 73.75 83 GLN A C 1
ATOM 660 O O . GLN A 1 83 ? -5.880 15.675 -2.906 1.00 73.75 83 GLN A O 1
ATOM 665 N N . PHE A 1 84 ? -5.384 13.921 -4.199 1.00 78.06 84 PHE A N 1
ATOM 666 C CA . PHE A 1 84 ? -6.757 13.679 -4.668 1.00 78.06 84 PHE A CA 1
ATOM 667 C C . PHE A 1 84 ? -7.441 12.470 -4.020 1.00 78.06 84 PHE A C 1
ATOM 669 O O . PHE A 1 84 ? -8.594 12.184 -4.335 1.00 78.06 84 PHE A O 1
ATOM 676 N N . VAL A 1 85 ? -6.744 11.764 -3.129 1.00 82.25 85 VAL A N 1
ATOM 677 C CA . VAL A 1 85 ? -7.255 10.568 -2.457 1.00 82.25 85 VAL A CA 1
ATOM 678 C C . VAL A 1 85 ? -8.275 10.984 -1.403 1.00 82.25 85 VAL A C 1
ATOM 680 O O . VAL A 1 85 ? -7.961 11.776 -0.514 1.00 82.25 85 VAL A O 1
ATOM 683 N N . ARG A 1 86 ? -9.489 10.429 -1.474 1.00 86.31 86 ARG A N 1
ATOM 684 C CA . ARG A 1 86 ? -10.498 10.586 -0.418 1.00 86.31 86 ARG A CA 1
ATOM 685 C C . ARG A 1 86 ? -10.515 9.337 0.451 1.00 86.31 86 ARG A C 1
ATOM 687 O O . ARG A 1 86 ? -10.626 8.223 -0.053 1.00 86.31 86 ARG A O 1
ATOM 694 N N . MET A 1 87 ? -10.420 9.537 1.760 1.00 87.56 87 MET A N 1
ATOM 695 C CA . MET A 1 87 ? -10.311 8.463 2.753 1.00 87.56 87 MET A CA 1
ATOM 696 C C . MET A 1 87 ? -11.662 8.095 3.384 1.00 87.56 87 MET A C 1
ATOM 698 O O . MET A 1 87 ? -11.719 7.563 4.483 1.00 87.56 87 MET A O 1
ATOM 702 N N . GLU A 1 88 ? -12.764 8.363 2.686 1.00 88.94 88 GLU A N 1
ATOM 703 C CA . GLU A 1 88 ? -14.102 7.905 3.070 1.00 88.94 88 GLU A CA 1
ATOM 704 C C . GLU A 1 88 ? -14.236 6.409 2.744 1.00 88.94 88 GLU A C 1
ATOM 706 O O . GLU A 1 88 ? -14.719 6.038 1.672 1.00 88.94 88 GLU A O 1
ATOM 711 N N . LEU A 1 89 ? -13.727 5.559 3.635 1.00 90.06 89 LEU A N 1
ATOM 712 C CA . LEU A 1 89 ? -13.639 4.114 3.444 1.00 90.06 89 LEU A CA 1
ATOM 713 C C . LEU A 1 89 ? -14.761 3.362 4.165 1.00 90.06 89 LEU A C 1
ATOM 715 O O . LEU A 1 89 ? -15.313 3.820 5.164 1.00 90.06 89 LEU A O 1
ATOM 719 N N . ASP A 1 90 ? -15.064 2.165 3.668 1.00 90.94 90 ASP A N 1
ATOM 720 C CA . ASP A 1 90 ? -15.889 1.203 4.388 1.00 90.94 90 ASP A CA 1
ATOM 721 C C . ASP A 1 90 ? -15.194 0.786 5.706 1.00 90.94 90 ASP A C 1
ATOM 723 O O . ASP A 1 90 ? -13.996 0.480 5.686 1.00 90.94 90 ASP A O 1
ATOM 727 N N . PRO A 1 91 ? -15.912 0.727 6.844 1.00 90.69 91 PRO A N 1
ATOM 728 C CA . PRO A 1 91 ? -15.356 0.315 8.133 1.00 90.69 91 PRO A CA 1
ATOM 729 C C . PRO A 1 91 ? -14.578 -1.006 8.127 1.00 90.69 91 PRO A C 1
ATOM 731 O O . PRO A 1 91 ? -13.573 -1.139 8.827 1.00 90.69 91 PRO A O 1
ATOM 734 N N . GLU A 1 92 ? -15.025 -2.002 7.358 1.00 91.06 92 GLU A N 1
ATOM 735 C CA . GLU A 1 92 ? -14.316 -3.279 7.261 1.00 91.06 92 GLU A CA 1
ATOM 736 C C . GLU A 1 92 ? -13.040 -3.135 6.431 1.00 91.06 92 GLU A C 1
ATOM 738 O O . GLU A 1 92 ? -12.008 -3.718 6.776 1.00 91.06 92 GLU A O 1
ATOM 743 N N . LEU A 1 93 ? -13.054 -2.291 5.394 1.00 93.94 93 LEU A N 1
ATOM 744 C CA . LEU A 1 93 ? -11.838 -1.965 4.656 1.00 93.94 93 LEU A CA 1
ATOM 745 C C . LEU A 1 93 ? -10.804 -1.272 5.544 1.00 93.94 93 LEU A C 1
ATOM 747 O O . LEU A 1 93 ? -9.623 -1.597 5.441 1.00 93.94 93 LEU A O 1
ATOM 751 N N . GLU A 1 94 ? -11.222 -0.368 6.432 1.00 94.00 94 GLU A N 1
ATOM 752 C CA . GLU A 1 94 ? -10.306 0.296 7.364 1.00 94.00 94 GLU A CA 1
ATOM 753 C C . GLU A 1 94 ? -9.599 -0.704 8.287 1.00 94.00 94 GLU A C 1
ATOM 755 O O . GLU A 1 94 ? -8.379 -0.631 8.454 1.00 94.00 94 GLU A O 1
ATOM 760 N N . LYS A 1 95 ? -10.319 -1.700 8.822 1.00 91.81 95 LYS A N 1
ATOM 761 C CA . LYS A 1 95 ? -9.709 -2.774 9.630 1.00 91.81 95 LYS A CA 1
ATOM 762 C C . LYS A 1 95 ? -8.653 -3.544 8.836 1.00 91.81 95 LYS A C 1
ATOM 764 O O . LYS A 1 95 ? -7.533 -3.740 9.316 1.00 91.81 95 LYS A O 1
ATOM 769 N N . GLY A 1 96 ? -8.984 -3.924 7.600 1.00 94.50 96 GLY A N 1
ATOM 770 C CA . GLY A 1 96 ? -8.037 -4.560 6.687 1.00 94.50 96 GLY A CA 1
ATOM 771 C C . GLY A 1 96 ? -6.823 -3.673 6.405 1.00 94.50 96 GLY A C 1
ATOM 772 O O . GLY A 1 96 ? -5.682 -4.134 6.459 1.00 94.50 96 GLY A O 1
ATOM 773 N N . LEU A 1 97 ? -7.036 -2.379 6.169 1.00 95.81 97 LEU A N 1
ATOM 774 C CA . LEU A 1 97 ? -5.970 -1.429 5.873 1.00 95.81 97 LEU A CA 1
ATOM 775 C C . LEU A 1 97 ? -5.016 -1.246 7.058 1.00 95.81 97 LEU A C 1
ATOM 777 O O . LEU A 1 97 ? -3.803 -1.213 6.855 1.00 95.81 97 LEU A O 1
ATOM 781 N N . VAL A 1 98 ? -5.516 -1.216 8.295 1.00 95.50 98 VAL A N 1
ATOM 782 C CA . VAL A 1 98 ? -4.653 -1.215 9.486 1.00 95.50 98 VAL A CA 1
ATOM 783 C C . VAL A 1 98 ? -3.751 -2.442 9.524 1.00 95.50 98 VAL A C 1
ATOM 785 O O . VAL A 1 98 ? -2.555 -2.314 9.802 1.00 95.50 98 VAL A O 1
ATOM 788 N N . PHE A 1 99 ? -4.296 -3.627 9.247 1.00 95.25 99 PHE A N 1
ATOM 789 C CA . PHE A 1 99 ? -3.492 -4.844 9.191 1.00 95.25 99 PHE A CA 1
ATOM 790 C C . PHE A 1 99 ? -2.403 -4.738 8.115 1.00 95.25 99 PHE A C 1
ATOM 792 O O . PHE A 1 99 ? -1.240 -5.047 8.383 1.00 95.25 99 PHE A O 1
ATOM 799 N N . VAL A 1 100 ? -2.743 -4.215 6.932 1.00 96.50 100 VAL A N 1
ATOM 800 C CA . VAL A 1 100 ? -1.764 -3.962 5.866 1.00 96.50 100 VAL A CA 1
ATOM 801 C C . VAL A 1 100 ? -0.667 -3.004 6.330 1.00 96.50 100 VAL A C 1
ATOM 803 O O . VAL A 1 100 ? 0.510 -3.329 6.186 1.00 96.50 100 VAL A O 1
ATOM 806 N N . ILE A 1 101 ? -1.015 -1.864 6.932 1.00 95.69 101 ILE A N 1
ATOM 807 C CA . ILE A 1 101 ? -0.048 -0.876 7.441 1.00 95.69 101 ILE A CA 1
ATOM 808 C C . ILE A 1 101 ? 0.909 -1.520 8.448 1.00 95.69 101 ILE A C 1
ATOM 810 O O . ILE A 1 101 ? 2.125 -1.349 8.342 1.00 95.69 101 ILE A O 1
ATOM 814 N N . LYS A 1 102 ? 0.379 -2.300 9.396 1.00 94.69 102 LYS A N 1
ATOM 815 C CA . LYS A 1 102 ? 1.192 -3.036 10.373 1.00 94.69 102 LYS A CA 1
ATOM 816 C C . LYS A 1 102 ? 2.138 -4.013 9.682 1.00 94.69 102 LYS A C 1
ATOM 818 O O . LYS A 1 102 ? 3.323 -4.019 9.992 1.00 94.69 102 LYS A O 1
ATOM 823 N N . ALA A 1 103 ? 1.655 -4.770 8.700 1.00 94.69 103 ALA A N 1
ATOM 824 C CA . ALA A 1 103 ? 2.482 -5.700 7.940 1.00 94.69 103 ALA A CA 1
ATOM 825 C C . ALA A 1 103 ? 3.620 -4.988 7.181 1.00 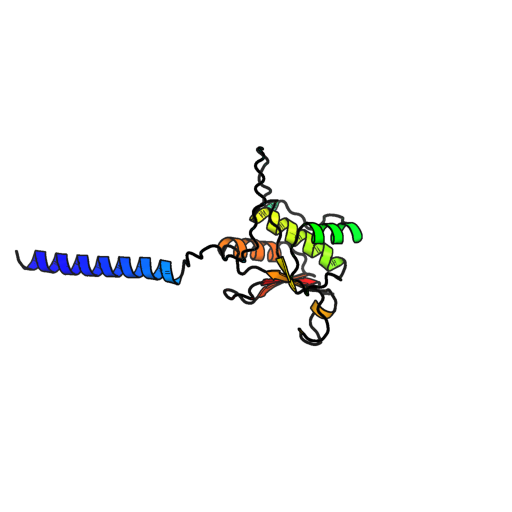94.69 103 ALA A C 1
ATOM 827 O O . ALA A 1 103 ? 4.755 -5.470 7.180 1.00 94.69 103 ALA A O 1
ATOM 828 N N . PHE A 1 104 ? 3.357 -3.815 6.594 1.00 94.69 104 PHE A N 1
ATOM 829 C CA . PHE A 1 104 ? 4.401 -2.973 6.002 1.00 94.69 104 PHE A CA 1
ATOM 830 C C . PHE A 1 104 ? 5.429 -2.523 7.045 1.00 94.69 104 PHE A C 1
ATOM 832 O O . PHE A 1 104 ? 6.624 -2.699 6.823 1.00 94.69 104 PHE A O 1
ATOM 839 N N . LYS A 1 105 ? 4.990 -2.016 8.201 1.00 92.50 105 LYS A N 1
ATOM 840 C CA . LYS A 1 105 ? 5.884 -1.612 9.300 1.00 92.50 105 LYS A CA 1
ATOM 841 C C . LYS A 1 105 ? 6.738 -2.765 9.831 1.00 92.50 105 LYS A C 1
ATOM 843 O O . LYS A 1 105 ? 7.881 -2.570 10.225 1.00 92.50 105 LYS A O 1
ATOM 848 N N . THR A 1 106 ? 6.225 -3.989 9.798 1.00 90.00 106 THR A N 1
ATOM 849 C CA . THR A 1 106 ? 6.992 -5.181 10.174 1.00 90.00 106 THR A CA 1
ATOM 850 C C . THR A 1 106 ? 8.068 -5.541 9.147 1.00 90.00 106 THR A C 1
ATOM 852 O O . THR A 1 106 ? 9.138 -6.008 9.522 1.00 90.00 106 THR A O 1
ATOM 855 N N . VAL A 1 107 ? 7.817 -5.327 7.852 1.00 88.75 107 VAL A N 1
ATOM 856 C CA . VAL A 1 107 ? 8.799 -5.611 6.787 1.00 88.75 107 VAL A CA 1
ATOM 857 C C . VAL A 1 107 ? 9.842 -4.503 6.652 1.00 88.75 107 VAL A C 1
ATOM 859 O O . VAL A 1 107 ? 11.008 -4.801 6.406 1.00 88.75 107 VAL A O 1
ATOM 862 N N . PHE A 1 108 ? 9.420 -3.243 6.763 1.00 87.12 108 PHE A N 1
ATOM 863 C CA . PHE A 1 108 ? 10.217 -2.068 6.396 1.00 87.12 108 PHE A CA 1
ATOM 864 C C . PHE A 1 108 ? 10.643 -1.201 7.593 1.00 87.12 108 PHE A C 1
ATOM 866 O O . PHE A 1 108 ? 11.380 -0.238 7.402 1.00 87.12 108 PHE A O 1
ATOM 873 N N . GLY A 1 109 ? 10.215 -1.540 8.812 1.00 87.88 109 GLY A N 1
ATOM 874 C CA . GLY A 1 109 ? 10.516 -0.802 10.042 1.00 87.88 109 GLY A CA 1
ATOM 875 C C . GLY A 1 109 ? 9.325 0.006 10.565 1.00 87.88 109 GLY A C 1
ATOM 876 O O . GLY A 1 109 ? 8.442 0.412 9.810 1.00 87.88 109 GLY A O 1
ATOM 877 N N . GLN A 1 110 ? 9.291 0.252 11.879 1.00 87.50 110 GLN A N 1
ATOM 878 C CA . GLN A 1 110 ? 8.143 0.891 12.543 1.00 87.50 110 GLN A CA 1
ATOM 879 C C . 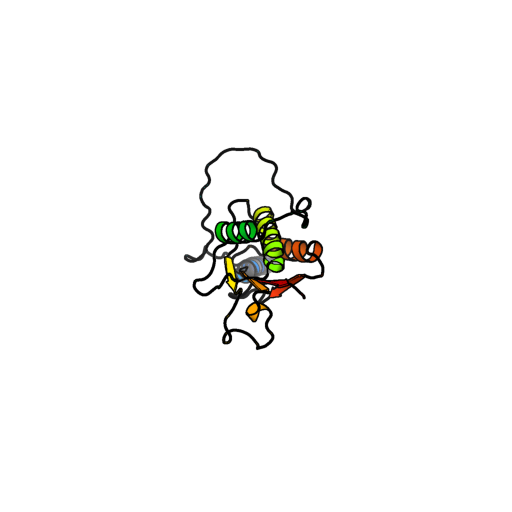GLN A 1 110 ? 7.862 2.316 12.053 1.00 87.50 110 GLN A C 1
ATOM 881 O O . GLN A 1 110 ? 6.701 2.726 12.007 1.00 87.50 110 GLN A O 1
ATOM 886 N N . ASP A 1 111 ? 8.891 3.035 11.612 1.00 87.12 111 ASP A N 1
ATOM 887 C CA . ASP A 1 111 ? 8.759 4.393 11.075 1.00 87.12 111 ASP A CA 1
ATOM 888 C C . ASP A 1 111 ? 8.242 4.426 9.629 1.00 87.12 111 ASP A C 1
ATOM 890 O O . ASP A 1 111 ? 7.894 5.490 9.113 1.00 87.12 111 ASP A O 1
ATOM 894 N N . PHE A 1 112 ? 8.144 3.270 8.963 1.00 89.12 112 PHE A N 1
ATOM 895 C CA . PHE A 1 112 ? 7.646 3.201 7.597 1.00 89.12 112 PHE A CA 1
ATOM 896 C C . PHE A 1 112 ? 6.164 3.590 7.526 1.00 89.12 112 PHE A C 1
ATOM 898 O O . PHE A 1 112 ? 5.334 3.123 8.313 1.00 89.12 112 PHE A O 1
ATOM 905 N N . SER A 1 113 ? 5.835 4.428 6.542 1.00 93.31 113 SER A N 1
ATOM 906 C CA . SER A 1 113 ? 4.471 4.877 6.260 1.00 93.31 113 SER A CA 1
ATOM 907 C C . SER A 1 113 ? 4.160 4.642 4.779 1.00 93.31 113 SER A C 1
ATOM 909 O O . SER A 1 113 ? 4.738 5.325 3.930 1.00 93.31 113 SER A O 1
ATOM 911 N N . PRO A 1 114 ? 3.298 3.667 4.428 1.00 95.06 114 PRO A N 1
ATOM 912 C CA . PRO A 1 114 ? 2.962 3.411 3.035 1.00 95.06 114 PRO A CA 1
ATOM 913 C C . PRO A 1 114 ? 2.194 4.585 2.414 1.00 95.06 114 PRO A C 1
ATOM 915 O O . PRO A 1 114 ? 1.425 5.275 3.087 1.00 95.06 114 PRO A O 1
ATOM 918 N N . THR A 1 115 ? 2.370 4.779 1.107 1.00 95.12 115 THR A N 1
ATOM 919 C CA . THR A 1 115 ? 1.660 5.818 0.351 1.00 95.12 115 THR A CA 1
ATOM 920 C C . THR A 1 115 ? 0.401 5.254 -0.290 1.00 95.12 115 THR A C 1
ATOM 922 O O . THR A 1 115 ? 0.474 4.382 -1.159 1.00 95.12 115 THR A O 1
ATOM 925 N N . ILE A 1 116 ? -0.749 5.804 0.081 1.00 94.19 116 ILE A N 1
ATOM 926 C CA . ILE A 1 116 ? -2.030 5.558 -0.569 1.00 94.19 116 ILE A CA 1
ATOM 927 C C . ILE A 1 116 ? -2.101 6.384 -1.854 1.00 94.19 116 ILE A C 1
ATOM 929 O O . ILE A 1 116 ? -1.966 7.611 -1.862 1.00 94.19 116 ILE A O 1
ATOM 933 N N . THR A 1 117 ? -2.290 5.675 -2.961 1.00 92.19 117 THR A N 1
ATOM 934 C CA . THR A 1 117 ? -2.297 6.225 -4.319 1.00 92.19 117 THR A CA 1
ATOM 935 C C . THR A 1 117 ? -3.690 6.372 -4.914 1.00 92.19 117 THR A C 1
ATOM 937 O O . THR A 1 117 ? -3.870 7.260 -5.744 1.00 92.19 117 THR A O 1
ATOM 940 N N . SER A 1 118 ? -4.642 5.552 -4.464 1.00 90.06 118 SER A N 1
ATOM 941 C CA . SER A 1 118 ? -6.070 5.616 -4.789 1.00 90.06 118 SER A CA 1
ATOM 942 C C . SER A 1 118 ? -6.877 5.011 -3.636 1.00 90.06 118 SER A C 1
ATOM 944 O O . SER A 1 118 ? -6.369 4.145 -2.918 1.00 90.06 118 SER A O 1
ATOM 946 N N . ALA A 1 119 ? -8.105 5.480 -3.427 1.00 90.06 119 ALA A N 1
ATOM 947 C CA . ALA A 1 119 ? -8.996 5.015 -2.363 1.00 90.06 119 ALA A CA 1
ATOM 948 C C . ALA A 1 119 ? -10.460 5.215 -2.782 1.00 90.06 119 ALA A C 1
ATOM 950 O O . ALA A 1 119 ? -10.885 4.629 -3.779 1.00 90.06 119 ALA A O 1
ATOM 951 N N . HIS A 1 120 ? -11.229 6.043 -2.064 1.00 83.50 120 HIS A N 1
ATOM 952 C CA . HIS A 1 120 ? -12.568 6.412 -2.496 1.00 83.50 120 HIS A CA 1
ATOM 953 C C . HIS A 1 120 ? -12.495 7.450 -3.621 1.00 83.50 120 HIS A C 1
ATOM 955 O O . HIS A 1 120 ? -12.223 8.633 -3.407 1.00 83.50 120 HIS A O 1
ATOM 961 N N . ASP A 1 121 ? -12.778 6.996 -4.835 1.00 73.06 121 ASP A N 1
ATOM 962 C CA . ASP A 1 121 ? -12.680 7.813 -6.035 1.00 73.06 121 ASP A CA 1
ATOM 963 C C . ASP A 1 121 ? -14.057 8.227 -6.564 1.00 73.06 121 ASP A C 1
ATOM 965 O O . ASP A 1 121 ? -14.988 7.427 -6.687 1.00 73.06 121 ASP A O 1
ATOM 969 N N . SER A 1 122 ? -14.173 9.505 -6.933 1.00 52.91 122 SER A N 1
ATOM 970 C CA . SER A 1 122 ? -15.365 10.038 -7.598 1.00 52.91 122 SER A CA 1
ATOM 971 C C . SER A 1 122 ? -15.477 9.553 -9.055 1.00 52.91 122 SER A C 1
ATOM 973 O O . SER A 1 122 ? -14.476 9.253 -9.697 1.00 52.91 122 SER A O 1
ATOM 975 N N . PHE A 1 123 ? -16.710 9.516 -9.573 1.00 50.41 123 PHE A N 1
ATOM 976 C CA . PHE A 1 123 ? -17.248 8.894 -10.802 1.00 50.41 123 PHE A CA 1
ATOM 977 C C . PHE A 1 123 ? -16.446 8.894 -12.134 1.00 50.41 123 PHE A C 1
ATOM 979 O O . PHE A 1 123 ? -16.925 8.262 -13.079 1.00 50.41 123 PHE A O 1
ATOM 986 N N . ASN A 1 124 ? -15.268 9.519 -12.240 1.00 52.38 124 ASN A N 1
ATOM 987 C CA . ASN A 1 124 ? -14.540 9.736 -13.499 1.00 52.38 124 ASN A CA 1
ATOM 988 C C . ASN A 1 124 ? -13.194 8.999 -13.656 1.00 52.38 124 ASN A C 1
ATOM 990 O O . ASN A 1 124 ? -12.647 9.035 -14.754 1.00 52.38 124 ASN A O 1
ATOM 994 N N . THR A 1 125 ? -12.647 8.341 -12.627 1.00 55.81 125 THR A N 1
ATOM 995 C CA . THR A 1 125 ? -11.301 7.717 -12.699 1.00 55.81 125 THR A CA 1
ATOM 996 C C . THR A 1 125 ? -11.308 6.192 -12.820 1.00 55.81 125 THR A C 1
ATOM 998 O O . THR A 1 125 ? -10.321 5.613 -13.266 1.00 55.81 125 THR A O 1
ATOM 1001 N N . HIS A 1 126 ? -12.429 5.532 -12.508 1.00 61.38 126 HIS A N 1
ATOM 1002 C CA . HIS A 1 126 ? -12.562 4.073 -12.559 1.00 61.38 126 HIS A CA 1
ATOM 1003 C C . HIS A 1 126 ? -13.913 3.617 -13.123 1.00 61.38 126 HIS A C 1
ATOM 1005 O O . HIS A 1 126 ? -14.896 4.364 -13.082 1.00 61.38 126 HIS A O 1
ATOM 1011 N N . ASP A 1 127 ? -13.981 2.368 -13.599 1.00 60.00 127 ASP A N 1
ATOM 1012 C CA . ASP A 1 127 ? -15.199 1.734 -14.120 1.00 60.00 127 ASP A CA 1
ATOM 1013 C C . ASP A 1 127 ? -16.405 1.893 -13.187 1.00 60.00 127 ASP A C 1
ATOM 1015 O O . ASP A 1 127 ? -16.265 1.959 -11.963 1.00 60.00 127 ASP A O 1
ATOM 1019 N N . LYS A 1 128 ? -17.618 1.911 -13.763 1.00 60.28 128 LYS A N 1
ATOM 1020 C CA . LYS A 1 128 ? -18.893 2.098 -13.036 1.00 60.28 128 LYS A CA 1
ATOM 1021 C C . LYS A 1 128 ? -19.088 1.139 -11.857 1.00 60.28 128 LYS A C 1
ATOM 1023 O O . LYS A 1 128 ? -19.775 1.480 -10.898 1.00 60.28 128 LYS A O 1
ATOM 1028 N N . TRP A 1 129 ? -18.455 -0.024 -11.924 1.00 67.75 129 TRP A N 1
ATOM 1029 C CA . TRP A 1 129 ? -18.554 -1.099 -10.941 1.00 67.75 129 TRP A CA 1
ATOM 1030 C C . TRP A 1 129 ? -17.308 -1.228 -10.059 1.00 67.75 129 TRP A C 1
ATOM 1032 O O . TRP A 1 129 ? -17.195 -2.193 -9.308 1.00 67.75 129 TRP A O 1
ATOM 1042 N N . SER A 1 130 ? -16.375 -0.273 -10.142 1.00 78.62 130 SER A N 1
ATOM 1043 C CA . SER A 1 130 ? -15.142 -0.317 -9.364 1.00 78.62 130 SER A CA 1
ATOM 1044 C C . SER A 1 130 ? -15.437 -0.237 -7.860 1.00 78.62 130 SER A C 1
ATOM 1046 O O . SER A 1 130 ? -16.164 0.666 -7.430 1.00 78.62 130 SER A O 1
ATOM 1048 N N . PRO A 1 131 ? -14.854 -1.125 -7.039 1.00 82.69 131 PRO A N 1
ATOM 1049 C CA . PRO A 1 131 ? -14.946 -1.060 -5.581 1.00 82.69 131 PRO A CA 1
ATOM 1050 C C . PRO A 1 131 ? -14.457 0.273 -4.991 1.00 82.69 131 PRO A C 1
ATOM 1052 O O . PRO A 1 131 ? -14.984 0.706 -3.966 1.00 82.69 131 PRO A O 1
ATOM 1055 N N . HIS A 1 132 ? -13.536 0.967 -5.672 1.00 85.94 132 HIS A N 1
ATOM 1056 C CA . HIS A 1 132 ? -13.076 2.312 -5.300 1.00 85.94 132 HIS A CA 1
ATOM 1057 C C . HIS A 1 132 ? -14.214 3.340 -5.246 1.00 85.94 132 HIS A C 1
ATOM 1059 O O . HIS A 1 132 ? -14.187 4.244 -4.421 1.00 85.94 132 HIS A O 1
ATOM 1065 N N . ARG A 1 133 ? -15.272 3.186 -6.056 1.00 82.06 133 ARG A N 1
ATOM 1066 C CA . ARG A 1 133 ? -16.433 4.102 -6.032 1.00 82.06 133 ARG A CA 1
ATOM 1067 C C . ARG A 1 133 ? -17.266 4.014 -4.759 1.00 82.06 133 ARG A C 1
ATOM 1069 O O . ARG A 1 133 ? -18.114 4.864 -4.528 1.00 82.06 133 ARG A O 1
ATOM 1076 N N . TRP A 1 134 ? -17.083 2.948 -3.992 1.00 86.00 134 TRP A N 1
ATOM 1077 C CA . TRP A 1 134 ? -17.881 2.645 -2.810 1.00 86.00 134 TRP A CA 1
ATOM 1078 C C . TRP A 1 134 ? -17.042 2.706 -1.533 1.00 86.00 134 TRP A C 1
ATOM 1080 O O . TRP A 1 134 ? -17.472 2.176 -0.517 1.00 86.00 134 TRP A O 1
ATOM 1090 N N . GLY A 1 135 ? -15.818 3.247 -1.597 1.00 88.50 135 GLY A N 1
ATOM 1091 C CA . GLY A 1 135 ? -14.882 3.213 -0.471 1.00 88.50 135 GLY A CA 1
ATOM 1092 C C . GLY A 1 135 ? -14.466 1.793 -0.067 1.00 88.50 135 GLY A C 1
ATOM 1093 O O . GLY A 1 135 ? -14.043 1.582 1.063 1.00 88.50 135 GLY A O 1
ATOM 1094 N N . ARG A 1 136 ? -14.597 0.805 -0.968 1.00 92.81 136 ARG A N 1
ATOM 1095 C CA . ARG A 1 136 ? -14.323 -0.623 -0.702 1.00 92.81 136 ARG A CA 1
ATOM 1096 C C . ARG A 1 136 ? -12.992 -1.114 -1.269 1.00 92.81 136 ARG A C 1
ATOM 1098 O O . ARG A 1 136 ? -12.718 -2.310 -1.194 1.00 92.81 136 ARG A O 1
ATOM 1105 N N . ALA A 1 137 ? -12.170 -0.225 -1.824 1.00 94.69 137 ALA A N 1
ATOM 1106 C CA . ALA A 1 137 ? -10.804 -0.552 -2.210 1.00 94.69 137 ALA A CA 1
ATOM 1107 C C . ALA A 1 137 ? -9.822 0.601 -1.996 1.00 94.69 137 ALA A C 1
ATOM 1109 O O . ALA A 1 137 ? -10.207 1.770 -2.000 1.00 94.69 137 ALA A O 1
ATOM 1110 N N . VAL A 1 138 ? -8.556 0.233 -1.804 1.00 95.75 138 VAL A N 1
ATOM 1111 C CA . VAL A 1 138 ? -7.410 1.120 -1.591 1.00 95.75 138 VAL A CA 1
ATOM 1112 C C . VAL A 1 138 ? -6.207 0.566 -2.353 1.00 95.75 138 VAL A C 1
ATOM 1114 O O . VAL A 1 138 ? -5.902 -0.624 -2.259 1.00 95.75 138 VAL A O 1
ATOM 1117 N N . ASP A 1 139 ? -5.487 1.454 -3.037 1.00 95.94 139 ASP A N 1
ATOM 1118 C CA . ASP A 1 139 ? -4.255 1.142 -3.759 1.00 95.94 139 ASP A CA 1
ATOM 1119 C C . ASP A 1 139 ? -3.049 1.754 -3.051 1.00 95.94 139 ASP A C 1
ATOM 1121 O O . ASP A 1 139 ? -2.939 2.978 -2.916 1.00 95.94 139 ASP A O 1
ATOM 1125 N N . ILE A 1 140 ? -2.102 0.911 -2.650 1.00 96.94 140 ILE A N 1
ATOM 1126 C CA . ILE A 1 140 ? -0.875 1.308 -1.952 1.00 96.94 140 ILE A CA 1
ATOM 1127 C C . ILE A 1 140 ? 0.307 1.212 -2.911 1.00 96.94 140 ILE A C 1
ATOM 1129 O O . ILE A 1 140 ? 0.579 0.147 -3.460 1.00 96.94 140 ILE A O 1
ATOM 1133 N N . GLY A 1 141 ? 1.037 2.309 -3.099 1.00 95.50 141 GLY A N 1
ATOM 1134 C CA . GLY A 1 141 ? 2.160 2.367 -4.033 1.00 95.50 141 GLY A CA 1
ATOM 1135 C C . GLY A 1 141 ? 3.284 1.398 -3.661 1.00 95.50 141 GLY A C 1
ATOM 1136 O O . GLY A 1 141 ? 3.726 1.358 -2.514 1.00 95.50 141 GLY A O 1
ATOM 1137 N N . LEU A 1 142 ? 3.773 0.640 -4.647 1.00 95.25 142 LEU A N 1
ATOM 1138 C CA . LEU A 1 142 ? 4.891 -0.296 -4.472 1.00 95.25 142 LEU A CA 1
ATOM 1139 C C . LEU A 1 142 ? 6.103 0.032 -5.351 1.00 95.25 142 LEU A C 1
ATOM 1141 O O . LEU A 1 142 ? 7.158 -0.570 -5.153 1.00 95.25 142 LEU A O 1
ATOM 1145 N N . ALA A 1 143 ? 5.970 0.947 -6.317 1.00 89.50 143 ALA A N 1
ATOM 1146 C CA . ALA A 1 143 ? 6.975 1.200 -7.354 1.00 89.50 143 ALA A CA 1
ATOM 1147 C C . ALA A 1 143 ? 8.397 1.388 -6.792 1.00 89.50 143 ALA A C 1
ATOM 1149 O O . ALA A 1 143 ? 9.355 0.814 -7.314 1.00 89.50 143 ALA A O 1
ATOM 1150 N N . ASP A 1 144 ? 8.522 2.111 -5.680 1.00 87.75 144 ASP A N 1
ATOM 1151 C CA . ASP A 1 144 ? 9.809 2.493 -5.096 1.00 87.75 144 ASP A CA 1
ATOM 1152 C C . ASP A 1 144 ? 10.323 1.536 -4.012 1.00 87.75 144 ASP A C 1
ATOM 1154 O O . ASP A 1 144 ? 11.354 1.810 -3.407 1.00 87.75 144 ASP A O 1
ATOM 1158 N N . LEU A 1 145 ? 9.642 0.411 -3.767 1.00 90.06 145 LEU A N 1
ATOM 1159 C CA . LEU A 1 145 ? 10.109 -0.592 -2.806 1.00 90.06 145 LEU A CA 1
ATOM 1160 C C . LEU A 1 145 ? 11.130 -1.568 -3.434 1.00 90.06 145 LEU A C 1
ATOM 1162 O O . LEU A 1 145 ? 11.131 -1.785 -4.648 1.00 90.06 145 LEU A O 1
ATOM 1166 N N . PRO A 1 146 ? 11.975 -2.233 -2.633 1.00 92.31 146 PRO A N 1
ATOM 1167 C CA . PRO A 1 146 ? 12.772 -3.373 -3.086 1.00 92.31 146 PRO A CA 1
ATOM 1168 C C . PRO A 1 146 ? 11.906 -4.570 -3.522 1.00 92.31 146 PRO A C 1
ATOM 1170 O O . PRO A 1 146 ? 10.959 -4.963 -2.840 1.00 92.31 146 PRO A O 1
ATOM 1173 N N . LEU A 1 147 ? 12.227 -5.192 -4.664 1.00 89.88 147 LEU A N 1
ATOM 1174 C CA . LEU A 1 147 ? 11.407 -6.256 -5.274 1.00 89.88 147 LEU A CA 1
ATOM 1175 C C . LEU A 1 147 ? 11.201 -7.483 -4.369 1.00 89.88 147 LEU A C 1
ATOM 1177 O O . LEU A 1 147 ? 10.120 -8.079 -4.363 1.00 89.88 147 LEU A O 1
ATOM 1181 N N . LYS A 1 148 ? 12.237 -7.899 -3.634 1.00 92.25 148 LYS A N 1
ATOM 1182 C CA . LYS A 1 148 ? 12.169 -9.067 -2.744 1.00 92.25 148 LYS A CA 1
ATOM 1183 C C . LYS A 1 148 ? 11.169 -8.818 -1.608 1.00 92.25 148 LYS A C 1
ATOM 1185 O O . LYS A 1 148 ? 10.387 -9.704 -1.268 1.00 92.25 148 LYS A O 1
ATOM 1190 N N . GLU A 1 149 ? 11.126 -7.600 -1.101 1.00 90.88 149 GLU A N 1
ATOM 1191 C CA . GLU A 1 149 ? 10.296 -7.162 0.007 1.00 90.88 149 GLU A CA 1
ATOM 1192 C C . GLU A 1 149 ? 8.854 -6.944 -0.472 1.00 90.88 149 GLU A C 1
ATOM 1194 O O . GLU A 1 149 ? 7.940 -7.420 0.200 1.00 90.88 149 GLU A O 1
ATOM 1199 N N . LYS A 1 150 ? 8.638 -6.403 -1.690 1.00 92.12 150 LYS A N 1
ATOM 1200 C CA . LYS A 1 150 ? 7.318 -6.410 -2.372 1.00 92.12 150 LYS A CA 1
ATOM 1201 C C . LYS A 1 150 ? 6.741 -7.823 -2.457 1.00 92.12 150 LYS A C 1
ATOM 1203 O O . LYS A 1 150 ? 5.604 -8.073 -2.065 1.00 92.12 150 LYS A O 1
ATOM 1208 N N . ARG A 1 151 ? 7.543 -8.782 -2.942 1.00 93.06 151 ARG A N 1
ATOM 1209 C CA . ARG A 1 151 ? 7.132 -10.193 -3.049 1.00 93.06 151 ARG A CA 1
ATOM 1210 C C . ARG A 1 151 ? 6.778 -10.775 -1.687 1.00 93.06 151 ARG A C 1
ATOM 1212 O O . ARG A 1 151 ? 5.780 -11.484 -1.576 1.00 93.06 151 ARG A O 1
ATOM 1219 N N . ARG A 1 152 ? 7.586 -10.477 -0.666 1.00 92.00 152 ARG A N 1
ATOM 1220 C CA . ARG A 1 152 ? 7.377 -10.954 0.703 1.00 92.00 152 ARG A CA 1
ATOM 1221 C C . ARG A 1 152 ? 6.066 -10.428 1.283 1.00 92.00 152 ARG A C 1
ATOM 1223 O O . ARG A 1 152 ? 5.262 -11.243 1.726 1.00 92.00 152 ARG A O 1
ATOM 1230 N N . ILE A 1 153 ? 5.827 -9.114 1.229 1.00 94.88 153 ILE A N 1
ATOM 1231 C CA . ILE A 1 153 ? 4.613 -8.505 1.791 1.00 94.88 153 ILE A CA 1
ATOM 1232 C C . ILE A 1 153 ? 3.357 -8.960 1.040 1.00 94.88 153 ILE A C 1
ATOM 1234 O O . ILE A 1 153 ? 2.396 -9.386 1.672 1.00 94.88 153 ILE A O 1
ATOM 1238 N N . VAL A 1 154 ? 3.375 -8.993 -0.299 1.00 95.44 154 VAL A N 1
ATOM 1239 C CA . VAL A 1 154 ? 2.225 -9.448 -1.103 1.00 95.44 154 VAL A CA 1
ATOM 1240 C C . VAL A 1 154 ? 1.889 -10.909 -0.803 1.00 95.44 154 VAL A C 1
ATOM 1242 O O . VAL A 1 154 ? 0.718 -11.253 -0.649 1.00 95.44 154 VAL A O 1
ATOM 1245 N N . LYS A 1 155 ? 2.904 -11.781 -0.723 1.00 94.44 155 LYS A N 1
ATOM 1246 C CA . LYS A 1 155 ? 2.705 -13.200 -0.402 1.00 94.44 155 LYS A CA 1
ATOM 1247 C C . LYS A 1 155 ? 2.132 -13.373 1.003 1.00 94.44 155 LYS A C 1
ATOM 1249 O O . LYS A 1 155 ? 1.220 -14.174 1.168 1.00 94.44 155 LYS A O 1
ATOM 1254 N N . PHE A 1 156 ? 2.653 -12.631 1.980 1.00 93.25 156 PHE A N 1
ATOM 1255 C CA . PHE A 1 156 ? 2.158 -12.660 3.352 1.00 93.25 156 PHE A CA 1
ATOM 1256 C C . PHE A 1 156 ? 0.694 -12.220 3.432 1.00 93.25 156 PHE A C 1
ATOM 1258 O O . PHE A 1 156 ? -0.149 -12.981 3.892 1.00 93.25 156 PHE A O 1
ATOM 1265 N N . LEU A 1 157 ? 0.365 -11.046 2.889 1.00 95.50 157 LEU A N 1
ATOM 1266 C CA . LEU A 1 157 ? -0.998 -10.519 2.928 1.00 95.50 157 LEU A CA 1
ATOM 1267 C C . LEU A 1 157 ? -2.000 -11.464 2.257 1.00 95.50 157 LEU A C 1
ATOM 1269 O O . LEU A 1 157 ? -3.072 -11.691 2.801 1.00 95.50 157 LEU A O 1
ATOM 1273 N N . LYS A 1 158 ? -1.640 -12.081 1.124 1.00 95.31 158 LYS A N 1
ATOM 1274 C CA . LYS A 1 158 ? -2.485 -13.091 0.462 1.00 95.31 158 LYS A CA 1
ATOM 1275 C C . LYS A 1 158 ? -2.707 -14.361 1.285 1.00 95.31 158 LYS A C 1
ATOM 1277 O O . LYS A 1 158 ? -3.701 -15.037 1.057 1.00 95.31 158 LYS A O 1
ATOM 1282 N N . ALA A 1 159 ? -1.766 -14.722 2.154 1.00 92.69 159 ALA A N 1
ATOM 1283 C CA . ALA A 1 159 ? -1.850 -15.929 2.970 1.00 92.69 159 ALA A CA 1
ATOM 1284 C C . ALA A 1 159 ? -2.599 -15.702 4.291 1.00 92.69 159 ALA A C 1
ATOM 1286 O O . ALA A 1 159 ? -3.172 -16.648 4.822 1.00 92.69 159 ALA A O 1
ATOM 1287 N N . THR A 1 160 ? -2.571 -14.476 4.820 1.00 92.69 160 THR A N 1
ATOM 1288 C CA . THR A 1 160 ? -3.072 -14.169 6.168 1.00 92.69 160 THR A CA 1
ATOM 1289 C C . THR A 1 160 ? -4.386 -13.402 6.171 1.00 92.69 160 THR A C 1
ATOM 1291 O O . THR A 1 160 ? -5.154 -13.526 7.120 1.00 92.69 160 THR A O 1
ATOM 1294 N N . MET A 1 161 ? -4.660 -12.600 5.139 1.00 92.94 161 MET A N 1
ATOM 1295 C CA . MET A 1 161 ? -5.910 -11.847 5.082 1.00 92.94 161 MET A CA 1
ATOM 1296 C C . MET A 1 161 ? -7.114 -12.786 4.965 1.00 92.94 161 MET A C 1
ATOM 1298 O O . MET A 1 161 ? -7.041 -13.765 4.217 1.00 92.94 161 MET A O 1
ATOM 1302 N N . PRO A 1 162 ? -8.232 -12.469 5.642 1.00 92.94 162 PRO A N 1
ATOM 1303 C CA . PRO A 1 162 ? -9.477 -13.196 5.463 1.00 92.94 162 PRO A CA 1
ATOM 1304 C C . PRO A 1 162 ? -9.912 -13.236 4.000 1.00 92.94 162 PRO A C 1
ATOM 1306 O O . PRO A 1 162 ? -9.650 -12.313 3.223 1.00 92.94 162 PRO A O 1
ATOM 1309 N N . ASP A 1 163 ? -10.622 -14.294 3.627 1.00 92.62 163 ASP A N 1
ATOM 1310 C CA . ASP A 1 163 ? -11.067 -14.508 2.254 1.00 92.62 163 ASP A CA 1
ATOM 1311 C C . ASP A 1 163 ? -12.014 -13.404 1.764 1.00 92.62 163 ASP A C 1
ATOM 1313 O O . ASP A 1 163 ? -11.972 -13.045 0.593 1.00 92.62 163 ASP A O 1
ATOM 1317 N N . TYR A 1 164 ? -12.795 -12.761 2.623 1.00 93.62 164 TYR A N 1
ATOM 1318 C CA . TYR A 1 164 ? -13.599 -11.598 2.241 1.00 93.62 164 TYR A CA 1
ATOM 1319 C C . TYR A 1 164 ? -12.771 -10.347 1.881 1.00 93.62 164 TYR A C 1
ATOM 1321 O O . TYR A 1 164 ? -13.344 -9.335 1.490 1.00 93.62 164 TYR A O 1
ATOM 1329 N N . PHE A 1 165 ? -11.435 -10.404 1.898 1.00 96.44 165 PHE A N 1
ATOM 1330 C CA . PHE A 1 165 ? -10.582 -9.442 1.198 1.00 96.44 165 PHE A CA 1
ATOM 1331 C C . PHE A 1 165 ? -10.018 -9.999 -0.107 1.00 96.44 165 PHE A C 1
ATOM 1333 O O . PHE A 1 165 ? -9.749 -11.185 -0.276 1.00 96.44 165 PHE A O 1
ATOM 1340 N N . THR A 1 166 ? -9.798 -9.109 -1.066 1.00 96.38 166 THR A N 1
ATOM 1341 C CA . THR A 1 166 ? -9.015 -9.382 -2.269 1.00 96.38 166 THR A CA 1
ATOM 1342 C C . THR A 1 166 ? -7.725 -8.585 -2.212 1.00 96.38 166 THR A C 1
ATOM 1344 O O . THR A 1 166 ? -7.751 -7.366 -2.073 1.00 96.38 166 THR A O 1
ATOM 1347 N N . ILE A 1 167 ? -6.600 -9.290 -2.346 1.00 96.94 167 ILE A N 1
ATOM 1348 C CA . ILE A 1 167 ? -5.258 -8.708 -2.409 1.00 96.94 167 ILE A CA 1
ATOM 1349 C C . ILE A 1 167 ? -4.679 -8.959 -3.798 1.00 96.94 167 ILE A C 1
ATOM 1351 O O . ILE A 1 167 ? -4.484 -10.114 -4.199 1.00 96.94 167 ILE A O 1
ATOM 1355 N N . ARG A 1 168 ? -4.353 -7.897 -4.536 1.00 96.62 168 ARG A N 1
ATOM 1356 C CA . ARG A 1 168 ? -3.700 -7.993 -5.851 1.00 96.62 168 ARG A CA 1
ATOM 1357 C C . ARG A 1 168 ? -2.460 -7.120 -5.904 1.00 96.62 168 ARG A C 1
ATOM 1359 O O . ARG A 1 168 ? -2.373 -6.093 -5.249 1.00 96.62 168 ARG A O 1
ATOM 1366 N N . TRP A 1 169 ? -1.485 -7.569 -6.683 1.00 97.00 169 TRP A N 1
ATOM 1367 C CA . TRP A 1 169 ? -0.308 -6.780 -7.018 1.00 97.00 169 TRP A CA 1
ATOM 1368 C C . TRP A 1 169 ? -0.418 -6.431 -8.492 1.00 97.00 169 TRP A C 1
ATOM 1370 O O . TRP A 1 169 ? -0.186 -7.285 -9.355 1.00 97.00 169 TRP A O 1
ATOM 1380 N N . GLU A 1 170 ? -0.851 -5.205 -8.742 1.00 93.00 170 GLU A N 1
ATOM 1381 C CA . GLU A 1 170 ? -1.220 -4.709 -10.060 1.00 93.00 170 GLU A CA 1
ATOM 1382 C C . GLU A 1 170 ? -0.098 -3.833 -10.629 1.00 93.00 170 GLU A C 1
ATOM 1384 O O . GLU A 1 170 ? 0.732 -3.298 -9.889 1.00 93.00 170 GLU A O 1
ATOM 1389 N N . ASN A 1 171 ? -0.048 -3.717 -11.961 1.00 91.56 171 ASN A N 1
ATOM 1390 C CA . ASN A 1 171 ? 0.929 -2.886 -12.675 1.00 91.56 171 ASN A CA 1
ATOM 1391 C C . ASN A 1 171 ? 2.400 -3.186 -12.308 1.00 91.56 171 ASN A C 1
ATOM 1393 O O . ASN A 1 171 ? 3.208 -2.278 -12.127 1.00 91.56 171 ASN A O 1
ATOM 1397 N N . GLN A 1 172 ? 2.755 -4.467 -12.179 1.00 93.62 172 GLN A N 1
ATOM 1398 C CA . GLN A 1 172 ? 4.091 -4.900 -11.748 1.00 93.62 172 GLN A CA 1
ATOM 1399 C C . GLN A 1 172 ? 5.200 -4.341 -12.647 1.00 93.62 172 GLN A C 1
ATOM 1401 O O . GLN A 1 172 ? 5.140 -4.464 -13.870 1.00 93.62 172 GLN A O 1
ATOM 1406 N N . GLY A 1 173 ? 6.235 -3.765 -12.032 1.00 86.06 173 GLY A N 1
ATOM 1407 C CA . GLY A 1 173 ? 7.424 -3.276 -12.739 1.00 86.06 173 GLY A CA 1
ATOM 1408 C C . GLY A 1 173 ? 7.278 -1.936 -13.472 1.00 86.06 173 GLY A C 1
ATOM 1409 O O . GLY A 1 173 ? 8.233 -1.523 -14.128 1.00 86.06 173 GLY A O 1
ATOM 1410 N N . ILE A 1 174 ? 6.141 -1.238 -13.359 1.00 90.19 174 ILE A N 1
ATOM 1411 C CA . ILE A 1 174 ? 5.951 0.110 -13.929 1.00 90.19 174 ILE A CA 1
ATOM 1412 C C . ILE A 1 174 ? 5.676 1.160 -12.841 1.00 90.19 174 ILE A C 1
ATOM 1414 O O . ILE A 1 174 ? 5.501 0.841 -11.671 1.00 90.19 174 ILE A O 1
ATOM 1418 N N . GLN A 1 175 ? 5.645 2.448 -13.203 1.00 87.81 175 GLN A N 1
ATOM 1419 C CA . GLN A 1 175 ? 5.492 3.543 -12.227 1.00 87.81 175 GLN A CA 1
ATOM 1420 C C . GLN A 1 175 ? 4.158 3.521 -11.463 1.00 87.81 175 GLN A C 1
ATOM 1422 O O . GLN A 1 175 ? 4.071 4.059 -10.363 1.00 87.81 175 GLN A O 1
ATOM 1427 N N . THR A 1 176 ? 3.122 2.910 -12.036 1.00 87.94 176 THR A N 1
ATOM 1428 C CA . THR A 1 176 ? 1.792 2.781 -11.425 1.00 87.94 176 THR A CA 1
ATOM 1429 C C . THR A 1 176 ? 1.624 1.480 -10.639 1.00 87.94 176 THR A C 1
ATOM 1431 O O . THR A 1 176 ? 0.494 1.097 -10.342 1.00 87.94 176 THR A O 1
ATOM 1434 N N . GLU A 1 177 ? 2.722 0.789 -10.321 1.00 93.50 177 GLU A N 1
ATOM 1435 C CA . GLU A 1 177 ? 2.737 -0.432 -9.517 1.00 93.50 177 GLU A CA 1
ATOM 1436 C C . GLU A 1 177 ? 2.173 -0.197 -8.113 1.00 93.50 177 GLU A C 1
ATOM 1438 O O . GLU A 1 177 ? 2.672 0.649 -7.359 1.00 93.50 177 GLU A O 1
ATOM 1443 N N . HIS A 1 178 ? 1.165 -0.983 -7.739 1.00 95.81 178 HIS A N 1
ATOM 1444 C CA . HIS A 1 178 ? 0.513 -0.871 -6.439 1.00 95.81 178 HIS A CA 1
ATOM 1445 C C . HIS A 1 178 ? -0.020 -2.215 -5.924 1.00 95.81 178 HIS A C 1
ATOM 1447 O O . HIS A 1 178 ? -0.213 -3.184 -6.665 1.00 95.81 178 HIS A O 1
ATOM 1453 N N . LEU A 1 179 ? -0.236 -2.262 -4.613 1.00 97.56 179 LEU A N 1
ATOM 1454 C CA . LEU A 1 179 ? -1.002 -3.283 -3.923 1.00 97.56 179 LEU A CA 1
ATOM 1455 C C . LEU A 1 179 ? -2.457 -2.820 -3.861 1.00 97.56 179 LEU A C 1
ATOM 1457 O O . LEU A 1 179 ? -2.748 -1.836 -3.187 1.00 97.56 179 LEU A O 1
ATOM 1461 N N . HIS A 1 180 ? -3.345 -3.551 -4.516 1.00 97.06 180 HIS A N 1
ATOM 1462 C CA . HIS A 1 180 ? -4.782 -3.345 -4.429 1.00 97.06 180 HIS A CA 1
ATOM 1463 C C . HIS A 1 180 ? -5.349 -4.185 -3.280 1.00 97.06 180 HIS A C 1
ATOM 1465 O O . HIS A 1 180 ? -5.222 -5.417 -3.278 1.00 97.06 180 HIS A O 1
ATOM 1471 N N . LEU A 1 181 ? -5.957 -3.513 -2.305 1.00 97.38 181 LEU A N 1
ATOM 1472 C CA . LEU A 1 181 ? -6.717 -4.099 -1.206 1.00 97.38 181 LEU A CA 1
ATOM 1473 C C . LEU A 1 181 ? -8.195 -3.796 -1.433 1.00 97.38 181 LEU A C 1
ATOM 1475 O O . LEU A 1 181 ? -8.569 -2.632 -1.511 1.00 97.38 181 LEU A O 1
ATOM 1479 N N . GLN A 1 182 ? -9.036 -4.825 -1.457 1.00 95.75 182 GLN A N 1
ATOM 1480 C CA . GLN A 1 182 ? -10.479 -4.676 -1.632 1.00 95.75 182 GLN A CA 1
ATOM 1481 C C . GLN A 1 182 ? -11.255 -5.490 -0.600 1.00 95.75 182 GLN A C 1
ATOM 1483 O O . GLN A 1 182 ? -10.969 -6.670 -0.414 1.00 95.75 182 GLN A O 1
ATOM 1488 N N . TYR A 1 183 ? -12.301 -4.901 -0.022 1.00 94.75 183 TYR A N 1
ATOM 1489 C CA . TYR A 1 183 ? -13.316 -5.611 0.755 1.00 94.75 183 TYR A CA 1
ATOM 1490 C C . TYR A 1 183 ? -14.408 -6.176 -0.174 1.00 94.75 183 TYR A C 1
ATOM 1492 O O . TYR A 1 183 ? -15.005 -5.453 -0.980 1.00 94.75 183 TYR A O 1
ATOM 1500 N N . ARG A 1 184 ? -14.634 -7.493 -0.106 1.00 88.88 184 ARG A N 1
ATOM 1501 C CA . ARG A 1 184 ? -15.666 -8.227 -0.847 1.00 88.88 184 ARG A CA 1
ATOM 1502 C C . ARG A 1 184 ? -16.899 -8.364 0.040 1.00 88.88 184 ARG A C 1
ATOM 1504 O O . ARG A 1 184 ? -16.903 -9.165 0.969 1.00 88.88 184 ARG A O 1
ATOM 1511 N N . GLN A 1 185 ? -17.913 -7.567 -0.267 1.00 69.69 185 GLN A N 1
ATOM 1512 C CA . GLN A 1 185 ? -19.252 -7.704 0.299 1.00 69.69 185 GLN A CA 1
ATOM 1513 C C . GLN A 1 185 ? -20.062 -8.735 -0.485 1.00 69.69 185 GLN A C 1
ATOM 1515 O O . GLN A 1 185 ? -19.889 -8.771 -1.728 1.00 69.69 185 GLN A O 1
#

Sequence (185 aa):
MGCLVNMFKIVLGIFLILIMLVVGYKLVFDPYRPESPNSCWSHKSAELDSKQNEPSIDNISYDVPMQTGQTHDYIMANTFQKQFVRMELDPELEKGLVFVIKAFKTVFGQDFSPTITSAHDSFNTHDKWSPHRWGRAVDIGLADLPLKEKRRIVKFLKATMPDYFTIRWENQGIQTEHLHLQYRQ

pLDDT: mean 78.29, std 19.27, range [37.22, 97.56]